Protein AF-A0A7T3RBD6-F1 (afdb_monomer_lite)

Secondary structure (DSSP, 8-state):
-HHHHHHHHHHHHHHHHHHHHHHHHHHH--HHHHHHHHHHHHHHHHHHHHHHHHHHHHHHHHHHHHHHHHHHHHHHHHHHHHHHHHHHHHHHHHHHHHHHHHHHTTS----------------------------PPPPP--------------PPP-----SS--PPPPPHHHHHHHHHHTT--HHHHHHHHT--HHHHHHHHHT-

Organism: NCBI:txid2787628

Foldseek 3Di:
DVVVVVVVVVVVVVVVVVVVCVVVVVVVPCPVVVVVVVVVVVVVVVVVVVVVVVVVVVVVVVVVVVVVVVVVVVVVVVVVVVVVVVVVVVVVVVVVVVVVVVVVVVPDDDDDDDDDDDDDDDDPPDPPDPDPPPPDDDDDDDDDDDDDDDDDDDDDPPDDDDPDDPDPDPDLLVLLVVCVVVVDDLVVNCVVSVDDSVVSVVSVVVD

Radius of gyration: 45.81 Å; chains: 1; bounding box: 96×69×136 Å

Sequence (207 aa):
MGILITVSVLIIFNVAMWLVLLARFNSFFSTEDIIKKTRDSLNSMLTELNRNADRNITLMDDRIRQIKAVSAEADRHLLILQKELNSLQAGAVFKEKLADKKKHTRSNSSIGDIRSPYPSRPQDSVQGDLFTAQEEKPAAVSSSSSNSTVKVPVFEPKVFMAEKPVVPKKDFNEQVKELSGLGFNVFEIVAKTGRSIQEVKLALELR

pLDDT: mean 73.9, std 18.98, range [36.66, 97.12]

Structure (mmCIF, N/CA/C/O backbone):
data_AF-A0A7T3RBD6-F1
#
_entry.id   AF-A0A7T3RBD6-F1
#
loop_
_atom_site.group_PDB
_atom_site.id
_atom_site.type_symbol
_atom_site.label_atom_id
_atom_site.label_alt_id
_atom_site.label_comp_id
_atom_site.label_asym_id
_atom_site.label_entity_id
_atom_site.label_seq_id
_atom_site.pdbx_PDB_ins_code
_atom_site.Cartn_x
_atom_site.Cartn_y
_atom_site.Cartn_z
_atom_site.occupancy
_atom_site.B_iso_or_equiv
_atom_site.auth_seq_id
_atom_site.auth_comp_id
_atom_site.auth_asym_id
_atom_site.auth_atom_id
_atom_site.pdbx_PDB_model_num
ATOM 1 N N . MET A 1 1 ? 47.493 11.258 -56.688 1.00 76.88 1 MET A N 1
ATOM 2 C CA . MET A 1 1 ? 46.506 12.256 -56.215 1.00 76.88 1 MET A CA 1
ATOM 3 C C . MET A 1 1 ? 45.134 11.646 -55.916 1.00 76.88 1 MET A C 1
ATOM 5 O O . MET A 1 1 ? 44.668 11.829 -54.804 1.00 76.88 1 MET A O 1
ATOM 9 N N . GLY A 1 2 ? 44.518 10.865 -56.818 1.00 91.00 2 GLY A N 1
ATOM 10 C CA . GLY A 1 2 ? 43.173 10.294 -56.589 1.00 91.00 2 GLY A CA 1
ATOM 11 C C . GLY A 1 2 ? 43.022 9.390 -55.352 1.00 91.00 2 GLY A C 1
ATOM 12 O O . GLY A 1 2 ? 42.040 9.514 -54.631 1.00 91.00 2 GLY A O 1
ATOM 13 N N . ILE A 1 3 ? 44.024 8.555 -55.049 1.00 90.50 3 ILE A N 1
ATOM 14 C CA . ILE A 1 3 ? 43.985 7.615 -53.908 1.00 90.50 3 ILE A CA 1
ATOM 15 C C . ILE A 1 3 ? 43.947 8.346 -52.553 1.00 90.50 3 ILE A C 1
ATOM 17 O O . ILE A 1 3 ? 43.239 7.932 -51.637 1.00 90.50 3 ILE A O 1
ATOM 21 N N . LEU A 1 4 ? 44.664 9.468 -52.425 1.00 89.56 4 LEU A N 1
ATOM 22 C CA . LEU A 1 4 ? 44.656 10.269 -51.197 1.00 89.56 4 LEU A CA 1
ATOM 23 C C . LEU A 1 4 ? 43.280 10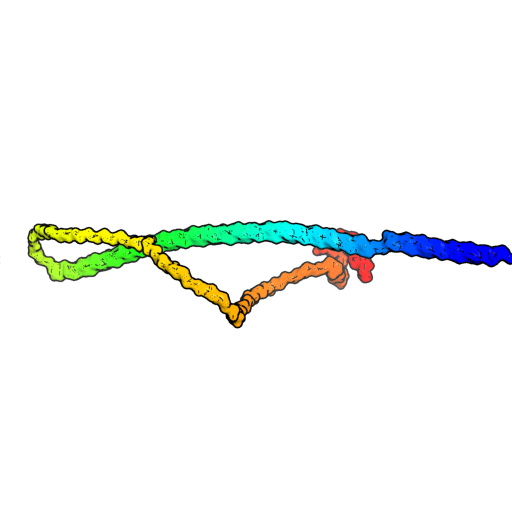.902 -50.959 1.00 89.56 4 LEU A C 1
ATOM 25 O O . LEU A 1 4 ? 42.790 10.886 -49.836 1.00 89.56 4 LEU A O 1
ATOM 29 N N . ILE A 1 5 ? 42.615 11.365 -52.024 1.00 92.31 5 ILE A N 1
ATOM 30 C CA . ILE A 1 5 ? 41.260 11.929 -51.948 1.00 92.31 5 ILE A CA 1
ATOM 31 C C . ILE A 1 5 ? 40.261 10.854 -51.499 1.00 92.31 5 ILE A C 1
ATOM 33 O O . ILE A 1 5 ? 39.461 11.105 -50.600 1.00 92.31 5 ILE A O 1
ATOM 37 N N . THR A 1 6 ? 40.335 9.639 -52.055 1.00 92.81 6 THR A N 1
ATOM 38 C CA . THR A 1 6 ? 39.439 8.539 -51.655 1.00 92.81 6 THR A CA 1
ATOM 39 C C . THR A 1 6 ? 39.626 8.126 -50.195 1.00 92.81 6 THR A C 1
ATOM 41 O O . THR A 1 6 ? 38.641 7.874 -49.503 1.00 92.81 6 THR A O 1
ATOM 44 N N . VAL A 1 7 ? 40.868 8.112 -49.695 1.00 94.00 7 VAL A N 1
ATOM 45 C CA . VAL A 1 7 ? 41.153 7.790 -48.288 1.00 94.00 7 VAL A CA 1
ATOM 46 C C . VAL A 1 7 ? 40.646 8.899 -47.362 1.00 94.00 7 VAL A C 1
ATOM 48 O O . VAL A 1 7 ? 39.996 8.601 -46.362 1.00 94.00 7 VAL A O 1
ATOM 51 N N . SER A 1 8 ? 40.858 10.173 -47.711 1.00 91.88 8 SER A N 1
ATOM 52 C CA . SER A 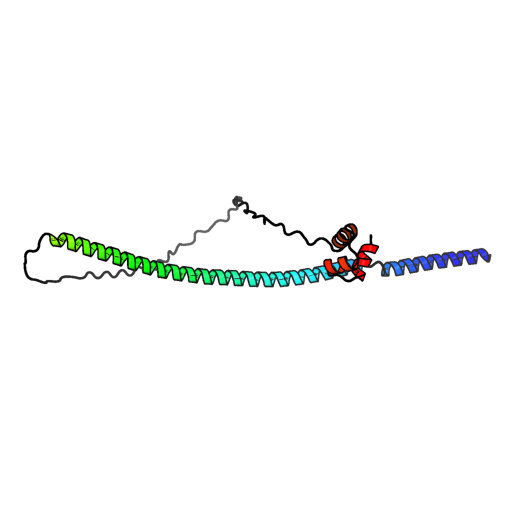1 8 ? 40.332 11.300 -46.931 1.00 91.88 8 SER A CA 1
ATOM 53 C C . SER A 1 8 ? 38.802 11.291 -46.845 1.00 91.88 8 SER A C 1
ATOM 55 O O . SER A 1 8 ? 38.260 11.505 -45.763 1.00 91.88 8 SER A O 1
ATOM 57 N N . VAL A 1 9 ? 38.096 10.981 -47.939 1.00 94.38 9 VAL A N 1
ATOM 58 C CA . VAL A 1 9 ? 36.624 10.871 -47.937 1.00 94.38 9 VAL A CA 1
ATOM 59 C C . VAL A 1 9 ? 36.147 9.727 -47.037 1.00 94.38 9 VAL A C 1
ATOM 61 O O . VAL A 1 9 ? 35.190 9.905 -46.284 1.00 94.38 9 VAL A O 1
ATOM 64 N N . LEU A 1 10 ? 36.827 8.576 -47.058 1.00 92.06 10 LEU A N 1
ATOM 65 C CA . LEU A 1 10 ? 36.462 7.428 -46.225 1.00 92.06 10 LEU A CA 1
ATOM 66 C C . LEU A 1 10 ? 36.644 7.719 -44.726 1.00 92.06 10 LEU A C 1
ATOM 68 O O . LEU A 1 10 ? 35.801 7.332 -43.919 1.00 92.06 10 LEU A O 1
ATOM 72 N N . ILE A 1 11 ? 37.703 8.450 -44.359 1.00 93.06 11 ILE A N 1
ATOM 73 C CA . ILE A 1 11 ? 37.946 8.888 -42.976 1.00 93.06 11 ILE A CA 1
ATOM 74 C C . ILE A 1 11 ? 36.850 9.856 -42.523 1.00 93.06 11 ILE A C 1
ATOM 76 O O . ILE A 1 11 ? 36.288 9.677 -41.444 1.00 93.06 11 ILE A O 1
ATOM 80 N N . ILE A 1 12 ? 36.497 10.843 -43.353 1.00 94.00 12 ILE A N 1
ATOM 81 C CA . ILE A 1 12 ? 35.440 11.812 -43.028 1.00 94.00 12 ILE A CA 1
ATOM 82 C C . ILE A 1 12 ? 34.091 11.103 -42.861 1.00 94.00 12 ILE A C 1
ATOM 84 O O . ILE A 1 12 ? 33.370 11.389 -41.907 1.00 94.00 12 ILE A O 1
ATOM 88 N N . PHE A 1 13 ? 33.761 10.149 -43.735 1.00 93.94 13 PHE A N 1
ATOM 89 C CA . PHE A 1 13 ? 32.526 9.372 -43.629 1.00 93.94 13 PHE A CA 1
ATOM 90 C C . PHE A 1 13 ? 32.488 8.512 -42.361 1.00 93.94 13 PHE A C 1
ATOM 92 O O . PHE A 1 13 ? 31.466 8.463 -41.681 1.00 93.94 13 PHE A O 1
ATOM 99 N N . ASN A 1 14 ? 33.605 7.874 -42.004 1.00 92.94 14 ASN A N 1
ATOM 100 C CA . ASN A 1 14 ? 33.702 7.071 -40.789 1.00 92.94 14 ASN A CA 1
ATOM 101 C C . ASN A 1 14 ? 33.526 7.933 -39.528 1.00 92.94 14 ASN A C 1
ATOM 103 O O . ASN A 1 14 ? 32.715 7.600 -38.666 1.00 92.94 14 ASN A O 1
ATOM 107 N N . VAL A 1 15 ? 34.198 9.089 -39.469 1.00 92.56 15 VAL A N 1
ATOM 108 C CA . VAL A 1 15 ? 34.053 10.051 -38.367 1.00 92.56 15 VAL A CA 1
ATOM 109 C C . VAL A 1 15 ? 32.627 10.591 -38.302 1.00 92.56 15 VAL A C 1
ATOM 111 O O . VAL A 1 15 ? 32.057 10.642 -37.217 1.00 92.56 15 VAL A O 1
ATOM 114 N N . ALA A 1 16 ? 32.013 10.934 -39.437 1.00 91.56 16 ALA A N 1
ATOM 115 C CA . ALA A 1 16 ? 30.620 11.371 -39.482 1.00 91.56 16 ALA A CA 1
ATOM 116 C C . ALA A 1 16 ? 29.665 10.278 -38.981 1.00 91.56 16 ALA A C 1
ATOM 118 O O . ALA A 1 16 ? 28.761 10.569 -38.200 1.00 91.56 16 ALA A O 1
ATOM 119 N N . MET A 1 17 ? 29.886 9.016 -39.361 1.00 85.00 17 MET A N 1
ATOM 120 C CA . MET A 1 17 ? 29.085 7.894 -38.874 1.00 85.00 17 MET A CA 1
ATOM 121 C C . MET A 1 17 ? 29.295 7.655 -37.373 1.00 85.00 17 MET A C 1
ATOM 123 O O . MET A 1 17 ? 28.330 7.375 -36.670 1.00 85.00 17 MET A O 1
ATOM 127 N N . TRP A 1 18 ? 30.515 7.836 -36.861 1.00 87.56 18 TRP A N 1
ATOM 128 C CA . TRP A 1 18 ? 30.821 7.766 -35.429 1.00 87.56 18 TRP A CA 1
ATOM 129 C C . TRP A 1 18 ? 30.148 8.896 -34.641 1.00 87.56 18 TRP A C 1
ATOM 131 O O . TRP A 1 18 ? 29.601 8.662 -33.568 1.00 87.56 18 TRP A O 1
ATOM 141 N N . LEU A 1 19 ? 30.107 10.105 -35.204 1.00 88.56 19 LEU A N 1
ATOM 142 C CA . LEU A 1 19 ? 29.455 11.275 -34.612 1.00 88.56 19 LEU A CA 1
ATOM 143 C C . LEU A 1 19 ? 27.928 11.134 -34.620 1.00 88.56 19 LEU A C 1
ATOM 145 O O . LEU A 1 19 ? 27.278 11.424 -33.619 1.00 88.56 19 LEU A O 1
ATOM 149 N N . VAL A 1 20 ? 27.351 10.620 -35.711 1.00 86.62 20 VAL A N 1
ATOM 150 C CA . VAL A 1 20 ? 25.922 10.282 -35.786 1.00 86.62 20 VAL A CA 1
ATOM 151 C C . VAL A 1 20 ? 25.589 9.164 -34.810 1.00 86.62 20 VAL A C 1
ATOM 153 O O . VAL A 1 20 ? 24.599 9.279 -34.094 1.00 86.62 20 VAL A O 1
ATOM 156 N N . LEU A 1 21 ? 26.410 8.114 -34.734 1.00 78.50 21 LEU A N 1
ATOM 157 C CA . LEU A 1 21 ? 26.237 7.049 -33.754 1.00 78.50 21 LEU A CA 1
ATOM 158 C C . LEU A 1 21 ? 26.322 7.605 -32.338 1.00 78.50 21 LEU A C 1
ATOM 160 O O . LEU A 1 21 ? 25.431 7.298 -31.573 1.00 78.50 21 LEU A O 1
ATOM 164 N N . LEU A 1 22 ? 27.276 8.472 -31.996 1.00 77.12 22 LEU A N 1
ATOM 165 C CA . LEU A 1 22 ? 27.368 9.080 -30.664 1.00 77.12 22 LEU A CA 1
ATOM 166 C C . LEU A 1 22 ? 26.196 10.010 -30.344 1.00 77.12 22 LEU A C 1
ATOM 168 O O . LEU A 1 22 ? 25.653 9.938 -29.246 1.00 77.12 22 LEU A O 1
ATOM 172 N N . ALA A 1 23 ? 25.764 10.852 -31.282 1.00 76.31 23 ALA A N 1
ATOM 173 C CA . ALA A 1 23 ? 24.618 11.738 -31.080 1.00 76.31 23 ALA A CA 1
ATOM 174 C C . ALA A 1 23 ? 23.313 10.940 -30.937 1.00 76.31 23 ALA A C 1
ATOM 176 O O . ALA A 1 23 ? 22.501 11.187 -30.044 1.00 76.31 23 ALA A O 1
ATOM 177 N N . ARG A 1 24 ? 23.129 9.931 -31.791 1.00 72.56 24 ARG A N 1
ATOM 178 C CA . ARG A 1 24 ? 21.976 9.034 -31.755 1.00 72.56 24 ARG A CA 1
ATOM 179 C C . ARG A 1 24 ? 22.014 8.132 -30.518 1.00 72.56 24 ARG A C 1
ATOM 181 O O . ARG A 1 24 ? 20.979 7.911 -29.906 1.00 72.56 24 ARG A O 1
ATOM 188 N N . PHE A 1 25 ? 23.190 7.669 -30.111 1.00 66.62 25 PHE A N 1
ATOM 189 C CA . PHE A 1 25 ? 23.423 6.882 -28.900 1.00 66.62 25 PHE A CA 1
ATOM 190 C C . PHE A 1 25 ? 23.187 7.715 -27.644 1.00 66.62 25 PHE A C 1
ATOM 192 O O . PHE A 1 25 ? 22.561 7.217 -26.723 1.00 66.62 25 PHE A O 1
ATOM 199 N N . ASN A 1 26 ? 23.548 9.000 -27.622 1.00 63.72 26 ASN A N 1
ATOM 200 C CA . ASN A 1 26 ? 23.198 9.895 -26.516 1.00 63.72 26 ASN A CA 1
ATOM 201 C C . ASN A 1 26 ? 21.674 10.093 -26.395 1.00 63.72 26 ASN A C 1
ATOM 203 O O . ASN A 1 26 ? 21.145 10.241 -25.302 1.00 63.72 26 ASN A O 1
ATOM 207 N N . SER A 1 27 ? 20.948 10.008 -27.514 1.00 63.81 27 SER A N 1
ATOM 208 C CA . SER A 1 27 ? 19.481 9.942 -27.520 1.00 63.81 27 SER A CA 1
ATOM 209 C C . SER A 1 27 ? 18.919 8.569 -27.110 1.00 63.81 27 SER A C 1
ATOM 211 O O . SER A 1 27 ? 17.743 8.504 -26.763 1.00 63.81 27 SER A O 1
ATOM 213 N N . PHE A 1 28 ? 19.701 7.486 -27.170 1.00 61.47 28 PHE A N 1
ATOM 214 C CA . PHE A 1 28 ? 19.278 6.130 -26.788 1.00 61.47 28 PHE A CA 1
ATOM 215 C C . PHE A 1 28 ? 19.735 5.722 -25.378 1.00 61.47 28 PHE A C 1
ATOM 217 O O . PHE A 1 28 ? 19.144 4.821 -24.785 1.00 61.47 28 PHE A O 1
ATOM 224 N N . PHE A 1 29 ? 20.741 6.388 -24.807 1.00 54.34 29 PHE A N 1
ATOM 225 C CA . PHE A 1 29 ? 21.169 6.206 -23.421 1.00 54.34 29 PHE A CA 1
ATOM 226 C C . PHE A 1 29 ? 20.330 7.091 -22.502 1.00 54.34 29 PHE A C 1
ATOM 228 O O . PHE A 1 29 ? 20.768 8.100 -21.957 1.00 54.34 29 PHE A O 1
ATOM 235 N N . SER A 1 30 ? 19.093 6.623 -22.346 1.00 55.84 30 SER A N 1
ATOM 236 C CA . SER A 1 30 ? 18.054 6.922 -21.360 1.00 55.84 30 SER A CA 1
ATOM 237 C C . SER A 1 30 ? 18.513 6.866 -19.887 1.00 55.84 30 SER A C 1
ATOM 239 O O . SER A 1 30 ? 17.811 6.315 -19.039 1.00 55.84 30 SER A O 1
ATOM 241 N N . THR A 1 31 ? 19.659 7.442 -19.527 1.00 57.38 31 THR A N 1
ATOM 242 C CA . THR A 1 31 ? 20.028 7.648 -18.117 1.00 57.38 31 THR A CA 1
ATOM 243 C C . THR A 1 31 ? 19.118 8.702 -17.480 1.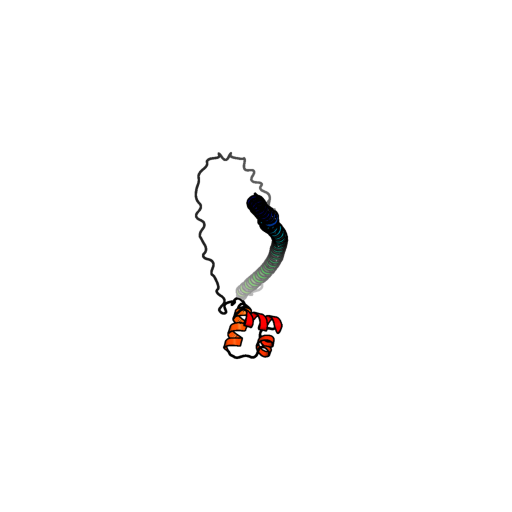00 57.38 31 THR A C 1
ATOM 245 O O . THR A 1 31 ? 18.684 8.545 -16.342 1.00 57.38 31 THR A O 1
ATOM 248 N N . GLU A 1 32 ? 18.727 9.738 -18.224 1.00 57.47 32 GLU A N 1
ATOM 249 C CA . GLU A 1 32 ? 17.741 10.702 -17.723 1.00 57.47 32 GLU A CA 1
ATOM 250 C C . GLU A 1 32 ? 16.326 10.121 -17.680 1.00 57.47 32 GLU A C 1
ATOM 252 O O . GLU A 1 32 ? 15.617 10.310 -16.693 1.00 57.47 32 GLU A O 1
ATOM 257 N N . ASP A 1 33 ? 15.934 9.334 -18.683 1.00 65.00 33 ASP A N 1
ATOM 258 C CA . ASP A 1 33 ? 14.615 8.694 -18.715 1.00 65.00 33 ASP A CA 1
ATOM 259 C C . ASP A 1 33 ? 14.439 7.650 -17.606 1.00 65.00 33 ASP A C 1
ATOM 261 O O . ASP A 1 33 ? 13.370 7.584 -16.996 1.00 65.00 33 ASP A O 1
ATOM 265 N N . ILE A 1 34 ? 15.470 6.855 -17.283 1.00 71.88 34 ILE A N 1
ATOM 266 C CA . ILE A 1 34 ? 15.376 5.877 -16.187 1.00 71.88 34 ILE A CA 1
ATOM 267 C C . ILE A 1 34 ? 15.290 6.578 -14.825 1.00 71.88 34 ILE A C 1
ATOM 269 O O . ILE A 1 34 ? 14.502 6.169 -13.969 1.00 71.88 34 ILE A O 1
ATOM 273 N N . ILE A 1 35 ? 16.029 7.674 -14.628 1.00 76.69 35 ILE A N 1
ATOM 274 C CA . ILE A 1 35 ? 15.985 8.478 -13.398 1.00 76.69 35 ILE A CA 1
ATOM 275 C C . ILE A 1 35 ? 14.650 9.205 -13.268 1.00 76.69 35 ILE A C 1
ATOM 277 O O . ILE A 1 35 ? 14.057 9.206 -12.186 1.00 76.69 35 ILE A O 1
ATOM 281 N N . LYS A 1 36 ? 14.134 9.767 -14.364 1.00 81.06 36 LYS A N 1
ATOM 282 C CA . LYS A 1 36 ? 12.824 10.412 -14.389 1.00 81.06 36 LYS A CA 1
ATOM 283 C C . LYS A 1 36 ? 11.713 9.402 -14.102 1.00 81.06 36 LYS A C 1
ATOM 285 O O . LYS A 1 36 ? 10.905 9.641 -13.212 1.00 81.06 36 LYS A O 1
ATOM 290 N N . LYS A 1 37 ? 11.729 8.232 -14.747 1.00 81.75 37 LYS A N 1
ATOM 291 C CA . LYS A 1 37 ? 10.762 7.151 -14.494 1.00 81.75 37 LYS A CA 1
ATOM 292 C C . LYS A 1 37 ? 10.834 6.629 -13.058 1.00 81.75 37 LYS A C 1
ATOM 294 O O . LYS A 1 37 ? 9.798 6.359 -12.459 1.00 81.75 37 LYS A O 1
ATOM 299 N N . THR A 1 38 ? 12.036 6.524 -12.490 1.00 80.44 38 THR A N 1
ATOM 300 C CA . THR A 1 38 ? 12.225 6.120 -11.088 1.00 80.44 38 THR A CA 1
ATOM 301 C C . THR A 1 38 ? 11.649 7.165 -10.137 1.00 80.44 38 THR A C 1
ATOM 303 O O . THR A 1 38 ? 10.908 6.810 -9.227 1.00 80.44 38 THR A O 1
ATOM 306 N N . ARG A 1 39 ? 11.916 8.457 -10.361 1.00 85.81 39 ARG A N 1
ATOM 307 C CA . ARG A 1 39 ? 11.340 9.550 -9.560 1.00 85.81 39 ARG A CA 1
ATOM 308 C C . ARG A 1 39 ? 9.819 9.619 -9.676 1.00 85.81 39 ARG A C 1
ATOM 310 O O . ARG A 1 39 ? 9.147 9.748 -8.659 1.00 85.81 39 ARG A O 1
ATOM 317 N N . ASP A 1 40 ? 9.280 9.474 -10.881 1.00 92.56 40 ASP A N 1
ATOM 318 C CA . ASP A 1 40 ? 7.835 9.468 -11.122 1.00 92.56 40 ASP A CA 1
ATOM 319 C C . ASP A 1 40 ? 7.174 8.249 -10.445 1.00 92.56 40 ASP A C 1
ATOM 321 O O . ASP A 1 40 ? 6.140 8.381 -9.789 1.00 92.56 40 ASP A O 1
ATOM 325 N N . SER A 1 41 ? 7.820 7.078 -10.495 1.00 87.31 41 SER A N 1
ATOM 326 C CA . SER A 1 41 ? 7.379 5.875 -9.776 1.00 87.31 41 SER A CA 1
ATOM 327 C C . SER A 1 41 ? 7.439 6.045 -8.256 1.00 87.31 41 SER A C 1
ATOM 329 O O . SER A 1 41 ? 6.514 5.623 -7.566 1.00 87.31 41 SER A O 1
ATOM 331 N N . LEU A 1 42 ? 8.498 6.662 -7.723 1.00 90.50 42 LEU A N 1
ATOM 332 C CA . LEU A 1 42 ? 8.627 6.943 -6.290 1.00 90.50 42 LEU A CA 1
ATOM 333 C C . LEU A 1 42 ? 7.574 7.947 -5.821 1.00 90.50 42 LEU A C 1
ATOM 335 O O . LEU A 1 42 ? 6.969 7.738 -4.776 1.00 90.50 42 LEU A O 1
ATOM 339 N N . ASN A 1 43 ? 7.298 8.992 -6.603 1.00 94.75 43 ASN A N 1
ATOM 340 C CA . ASN A 1 43 ? 6.231 9.948 -6.307 1.00 94.75 43 ASN A CA 1
ATOM 341 C C . ASN A 1 43 ? 4.850 9.281 -6.325 1.00 94.75 43 ASN A C 1
ATOM 343 O O . ASN A 1 43 ? 4.036 9.530 -5.434 1.00 94.75 43 ASN A O 1
ATOM 347 N N . SER A 1 44 ? 4.594 8.399 -7.296 1.00 92.50 44 SER A N 1
ATOM 348 C CA . SER A 1 44 ? 3.358 7.612 -7.343 1.00 92.50 44 SER A CA 1
ATOM 349 C C . SER A 1 44 ? 3.228 6.704 -6.120 1.00 92.50 44 SER A C 1
ATOM 351 O O . SER A 1 44 ? 2.185 6.694 -5.470 1.00 92.50 44 SER A O 1
ATOM 353 N N . MET A 1 45 ? 4.298 5.987 -5.766 1.00 93.69 45 MET A N 1
ATOM 354 C CA . MET A 1 45 ? 4.313 5.098 -4.606 1.00 93.69 45 MET A CA 1
ATOM 355 C C . MET A 1 45 ? 4.153 5.871 -3.295 1.00 93.69 45 MET A C 1
ATOM 357 O O . MET A 1 45 ? 3.400 5.437 -2.433 1.00 93.69 45 MET A O 1
ATOM 361 N N . LEU A 1 46 ? 4.804 7.027 -3.141 1.00 93.56 46 LEU A N 1
ATOM 362 C CA . LEU A 1 46 ? 4.657 7.881 -1.962 1.00 93.56 46 LEU A CA 1
ATOM 363 C C . LEU A 1 46 ? 3.222 8.397 -1.831 1.00 93.56 46 LEU A C 1
ATOM 365 O O . LEU A 1 46 ? 2.665 8.395 -0.738 1.00 93.56 46 LEU A O 1
ATOM 369 N N . THR A 1 47 ? 2.608 8.792 -2.946 1.00 93.44 47 THR A N 1
ATOM 370 C CA . THR A 1 47 ? 1.214 9.251 -2.971 1.00 93.44 47 THR A CA 1
ATOM 371 C C . THR A 1 47 ? 0.254 8.124 -2.589 1.00 93.44 47 THR A C 1
ATOM 373 O O . THR A 1 47 ? -0.667 8.331 -1.799 1.00 93.44 47 THR A O 1
ATOM 376 N N . GLU A 1 48 ? 0.477 6.918 -3.109 1.00 95.31 48 GLU A N 1
ATOM 377 C CA . GLU A 1 48 ? -0.319 5.739 -2.771 1.00 95.31 48 GLU A CA 1
ATOM 378 C C . GLU A 1 48 ? -0.115 5.305 -1.314 1.00 95.31 48 GLU A C 1
ATOM 380 O O . GLU A 1 48 ? -1.086 5.013 -0.614 1.00 95.31 48 GLU A O 1
ATOM 385 N N . LEU A 1 49 ? 1.129 5.332 -0.829 1.00 93.38 49 LEU A N 1
ATOM 386 C CA . LEU A 1 49 ? 1.472 5.035 0.557 1.00 93.38 49 LEU A CA 1
ATOM 387 C C . LEU A 1 49 ? 0.812 6.035 1.502 1.00 93.38 49 LEU A C 1
ATOM 389 O O . LEU A 1 49 ? 0.182 5.611 2.462 1.00 93.38 49 LEU A O 1
ATOM 393 N N . ASN A 1 50 ? 0.909 7.334 1.216 1.00 94.25 50 ASN A N 1
ATOM 394 C CA . ASN A 1 50 ? 0.299 8.373 2.037 1.00 94.25 50 ASN A CA 1
ATOM 395 C C . ASN A 1 50 ? -1.221 8.197 2.092 1.00 94.25 50 ASN A C 1
ATOM 397 O O . ASN A 1 50 ? -1.810 8.144 3.164 1.00 94.25 50 ASN A O 1
ATOM 401 N N . ARG A 1 51 ? -1.858 7.958 0.941 1.00 94.00 51 ARG A N 1
ATOM 402 C CA . ARG A 1 51 ? -3.302 7.708 0.873 1.00 94.00 51 ARG A CA 1
ATOM 403 C C . ARG A 1 51 ? -3.729 6.456 1.647 1.00 94.00 51 ARG A C 1
ATOM 405 O O . ARG A 1 51 ? -4.792 6.451 2.270 1.00 94.00 51 ARG A O 1
ATOM 412 N N . ASN A 1 52 ? -2.938 5.386 1.590 1.00 94.50 52 ASN A N 1
ATOM 413 C CA . ASN A 1 52 ? -3.207 4.164 2.347 1.00 94.50 52 ASN A CA 1
ATOM 414 C C . ASN A 1 52 ? -2.926 4.346 3.845 1.00 94.50 52 ASN A C 1
ATOM 416 O O . ASN A 1 52 ? -3.689 3.837 4.662 1.00 94.50 52 ASN A O 1
ATOM 420 N N . ALA A 1 53 ? -1.886 5.093 4.216 1.00 95.56 53 ALA A N 1
ATOM 421 C CA . ALA A 1 53 ? -1.573 5.436 5.598 1.00 95.56 53 ALA A CA 1
ATOM 422 C C . ALA A 1 53 ? -2.677 6.304 6.216 1.00 95.56 53 ALA A C 1
ATOM 424 O O . ALA A 1 53 ? -3.185 5.943 7.273 1.00 95.56 53 ALA A O 1
ATOM 425 N N . ASP A 1 54 ? -3.129 7.349 5.516 1.00 94.94 54 ASP A N 1
ATOM 426 C CA . ASP A 1 54 ? -4.239 8.223 5.922 1.00 94.94 54 ASP A CA 1
ATOM 427 C C . ASP A 1 54 ? -5.549 7.439 6.112 1.00 94.94 54 ASP A C 1
ATOM 429 O O . ASP A 1 54 ? -6.297 7.630 7.077 1.00 94.94 54 ASP A O 1
ATOM 433 N N . ARG A 1 55 ? -5.836 6.487 5.219 1.00 95.31 55 ARG A N 1
ATOM 434 C CA . ARG A 1 55 ? -6.997 5.603 5.383 1.00 95.31 55 ARG A CA 1
ATOM 435 C C . ARG A 1 55 ? -6.832 4.673 6.585 1.00 95.31 55 ARG A C 1
ATOM 437 O O . ARG A 1 55 ? -7.785 4.476 7.337 1.00 95.31 55 ARG A O 1
ATOM 444 N N . ASN A 1 56 ? -5.649 4.093 6.760 1.00 96.25 56 ASN A N 1
ATOM 445 C CA . ASN A 1 56 ? -5.383 3.161 7.849 1.00 96.25 56 ASN A CA 1
ATOM 446 C C . ASN A 1 56 ? -5.408 3.855 9.213 1.00 96.25 56 ASN A C 1
ATOM 448 O O . ASN A 1 56 ? -5.931 3.268 10.158 1.00 96.25 56 ASN A O 1
ATOM 452 N N . ILE A 1 57 ? -4.907 5.090 9.319 1.00 95.62 57 ILE A N 1
ATOM 453 C CA . ILE A 1 57 ? -4.988 5.867 10.560 1.00 95.62 57 ILE A CA 1
ATOM 454 C C . ILE A 1 57 ? -6.434 6.244 10.873 1.00 95.62 57 ILE A C 1
ATOM 456 O O . ILE A 1 57 ? -6.868 6.045 12.001 1.00 95.62 57 ILE A O 1
ATOM 460 N N . THR A 1 58 ? -7.222 6.631 9.864 1.00 96.25 58 THR A N 1
ATOM 461 C CA . THR A 1 58 ? -8.662 6.885 10.041 1.00 96.25 58 THR A CA 1
ATOM 462 C C . THR A 1 58 ? -9.382 5.633 10.558 1.00 96.25 58 THR A C 1
ATOM 464 O O . THR A 1 58 ? -10.140 5.694 11.522 1.00 96.25 58 THR A O 1
ATOM 467 N N . LEU A 1 59 ? -9.099 4.464 9.971 1.00 96.88 59 LEU A N 1
ATOM 468 C CA . LEU A 1 59 ? -9.690 3.198 10.409 1.00 96.88 59 LEU A CA 1
ATOM 469 C C . LEU A 1 59 ? -9.249 2.813 11.831 1.00 96.88 59 LEU A C 1
ATOM 471 O O . LEU A 1 59 ? -10.056 2.305 12.608 1.00 96.88 59 LEU A O 1
ATOM 475 N N . MET A 1 60 ? -7.977 3.024 12.174 1.00 96.50 60 MET A N 1
ATOM 476 C CA . MET A 1 60 ? -7.452 2.792 13.522 1.00 96.50 60 MET A CA 1
ATOM 477 C C . MET A 1 60 ? -8.144 3.689 14.549 1.00 96.50 60 MET A C 1
ATOM 479 O O . MET A 1 60 ? -8.597 3.180 15.574 1.00 96.50 60 MET A O 1
ATOM 483 N N . ASP A 1 61 ? -8.295 4.979 14.257 1.00 96.69 61 ASP A N 1
ATOM 484 C CA . ASP A 1 61 ? -8.988 5.928 15.130 1.00 96.69 61 ASP A CA 1
ATOM 485 C C . ASP A 1 61 ? -10.452 5.534 15.343 1.00 96.69 61 ASP A C 1
ATOM 487 O O . ASP A 1 61 ? -10.931 5.511 16.482 1.00 96.69 61 ASP A O 1
ATOM 491 N N . ASP A 1 62 ? -11.146 5.118 14.283 1.00 97.12 62 ASP A N 1
ATOM 492 C CA . ASP A 1 62 ? -12.515 4.609 14.381 1.00 97.12 62 ASP A CA 1
ATOM 493 C C . ASP A 1 62 ? -12.600 3.359 15.266 1.00 97.12 62 ASP A C 1
ATOM 495 O O . ASP A 1 62 ? -13.506 3.238 16.098 1.00 97.12 62 ASP A O 1
ATOM 499 N N . ARG A 1 63 ? -11.644 2.430 15.142 1.00 96.06 63 ARG A N 1
ATOM 500 C CA . ARG A 1 63 ? -11.577 1.230 15.993 1.00 96.06 63 ARG A CA 1
ATOM 501 C C . ARG A 1 63 ? -11.273 1.575 17.444 1.00 96.06 63 ARG A C 1
ATOM 503 O O . ARG A 1 63 ? -11.926 1.028 18.332 1.00 96.06 63 ARG A O 1
ATOM 510 N N . ILE A 1 64 ? -10.349 2.497 17.702 1.00 96.94 64 ILE A N 1
ATOM 511 C CA . ILE A 1 64 ? -10.065 2.996 19.054 1.00 96.94 64 ILE A CA 1
ATOM 512 C C . ILE A 1 64 ? -11.331 3.616 19.649 1.00 96.94 64 ILE A C 1
ATOM 514 O O . ILE A 1 64 ? -11.667 3.352 20.806 1.00 96.94 64 ILE A O 1
ATOM 518 N N . ARG A 1 65 ? -12.074 4.398 18.860 1.00 96.69 65 ARG A N 1
ATOM 519 C CA . ARG A 1 65 ? -13.321 5.027 19.300 1.00 96.69 65 ARG A CA 1
ATOM 520 C C . ARG A 1 65 ? -14.414 4.000 19.599 1.00 96.69 65 ARG A C 1
ATOM 522 O O . ARG A 1 65 ? -15.083 4.127 20.622 1.00 96.69 65 ARG A O 1
ATOM 529 N N . GLN A 1 66 ? -14.552 2.966 18.768 1.00 96.38 66 GLN A N 1
ATOM 530 C CA . GLN A 1 66 ? -15.464 1.841 19.013 1.00 96.38 66 GLN A CA 1
ATOM 531 C C . GLN A 1 66 ? -15.104 1.093 20.299 1.00 96.38 66 GLN A C 1
ATOM 533 O O . GLN A 1 66 ? -15.975 0.863 21.131 1.00 96.38 66 GLN A O 1
ATOM 538 N N . ILE A 1 67 ? -13.825 0.766 20.503 1.00 96.56 67 ILE A N 1
ATOM 539 C CA . ILE A 1 67 ? -13.363 0.071 21.713 1.00 96.56 67 ILE A CA 1
ATOM 540 C C . ILE A 1 67 ? -13.630 0.920 22.957 1.00 96.56 67 ILE A C 1
ATOM 542 O O . ILE A 1 67 ? -14.119 0.398 23.955 1.00 96.56 67 ILE A O 1
ATOM 546 N N . LYS A 1 68 ? -13.377 2.233 22.902 1.00 96.38 68 LYS A N 1
ATOM 547 C CA . LYS A 1 68 ? -13.699 3.141 24.012 1.00 96.38 68 LYS A CA 1
ATOM 548 C C . LYS A 1 68 ? -15.197 3.190 24.309 1.00 96.38 68 LYS A C 1
ATOM 550 O O . LYS A 1 68 ? -15.571 3.178 25.477 1.00 96.38 68 LYS A O 1
ATOM 555 N N . ALA A 1 69 ? -16.043 3.226 23.281 1.00 96.25 69 ALA A N 1
ATOM 556 C CA . ALA A 1 69 ? -17.493 3.214 23.458 1.00 96.25 69 ALA A CA 1
ATOM 557 C C . ALA A 1 69 ? -17.974 1.907 24.107 1.00 96.25 69 ALA A C 1
ATOM 559 O O . ALA A 1 69 ? -18.706 1.952 25.092 1.00 96.25 69 ALA A O 1
ATOM 560 N N . VAL A 1 70 ? -17.497 0.760 23.614 1.00 96.75 70 VAL A N 1
ATOM 561 C CA . VAL A 1 70 ? -17.830 -0.562 24.168 1.00 96.75 70 VAL A CA 1
ATOM 562 C C . VAL A 1 70 ? -17.294 -0.722 25.594 1.00 96.75 70 VAL A C 1
ATOM 564 O O . VAL A 1 70 ? -17.989 -1.264 26.446 1.00 96.75 70 VAL A O 1
ATOM 567 N N . SER A 1 71 ? -16.094 -0.215 25.889 1.00 94.81 71 SER A N 1
ATOM 568 C CA . SER A 1 71 ? -15.544 -0.205 27.252 1.00 94.81 71 SER A CA 1
ATOM 569 C C . SER A 1 71 ? -16.418 0.615 28.197 1.00 94.81 71 SER A C 1
ATOM 571 O O . SER A 1 71 ? -16.771 0.131 29.264 1.00 94.81 71 SER A O 1
ATOM 573 N N . ALA A 1 72 ? -16.821 1.822 27.792 1.00 95.88 72 ALA A N 1
ATOM 574 C CA . ALA A 1 72 ? -17.685 2.671 28.610 1.00 95.88 72 ALA A CA 1
ATOM 575 C C . ALA A 1 72 ? -19.067 2.037 28.850 1.00 95.88 72 ALA A C 1
ATOM 577 O O . ALA A 1 72 ? -19.651 2.187 29.925 1.00 95.88 72 ALA A O 1
ATOM 578 N N . GLU A 1 73 ? -19.594 1.313 27.863 1.00 95.44 73 GLU A N 1
ATOM 579 C CA . GLU A 1 73 ? -20.825 0.540 28.010 1.00 95.44 73 GLU A CA 1
ATOM 580 C C . GLU A 1 73 ? -20.640 -0.619 28.999 1.00 95.44 73 GLU A C 1
ATOM 582 O O . GLU A 1 73 ? -21.425 -0.749 29.940 1.00 95.44 73 GLU A O 1
ATOM 587 N N . ALA A 1 74 ? -19.566 -1.401 28.863 1.00 95.94 74 ALA A N 1
ATOM 588 C CA . ALA A 1 74 ? -19.228 -2.471 29.799 1.00 95.94 74 ALA A CA 1
ATOM 589 C C . ALA A 1 74 ? -19.053 -1.952 31.239 1.00 95.94 74 ALA A C 1
ATOM 591 O O . ALA A 1 74 ? -19.601 -2.546 32.171 1.00 95.94 74 ALA A O 1
ATOM 592 N N . ASP A 1 75 ? -18.382 -0.812 31.421 1.00 95.94 75 ASP A N 1
ATOM 593 C CA . ASP A 1 75 ? -18.212 -0.154 32.723 1.00 95.94 75 ASP A CA 1
ATOM 594 C C . ASP A 1 75 ? -19.561 0.270 33.323 1.00 95.94 75 ASP A C 1
ATOM 596 O O . ASP A 1 75 ? -19.816 0.075 34.516 1.00 95.94 75 ASP A O 1
ATOM 600 N N . ARG A 1 76 ? -20.477 0.796 32.498 1.00 94.56 76 ARG A N 1
ATOM 601 C CA . ARG A 1 76 ? -21.837 1.149 32.932 1.00 94.56 76 ARG A CA 1
ATOM 602 C C . ARG A 1 76 ? -22.609 -0.081 33.409 1.00 94.56 76 ARG A C 1
ATOM 604 O O . ARG A 1 76 ? -23.288 -0.008 34.437 1.00 94.56 76 ARG A O 1
ATOM 611 N N . HIS A 1 77 ? -22.512 -1.194 32.685 1.00 95.00 77 HIS A N 1
ATOM 612 C CA . HIS A 1 77 ? -23.132 -2.454 33.092 1.00 95.00 77 HIS A CA 1
ATOM 613 C C . HIS A 1 77 ? -22.535 -2.977 34.400 1.00 95.00 77 HIS A C 1
ATOM 615 O O . HIS A 1 77 ? -23.292 -3.366 35.291 1.00 95.00 77 HIS A O 1
ATOM 621 N N . LEU A 1 78 ? -21.210 -2.918 34.556 1.00 94.12 78 LEU A N 1
ATOM 622 C CA . LEU A 1 78 ? -20.527 -3.297 35.793 1.00 94.12 78 LEU A CA 1
ATOM 623 C C . LEU A 1 78 ? -21.006 -2.474 36.991 1.00 94.12 78 LEU A C 1
ATOM 625 O O . LEU A 1 78 ? -21.285 -3.041 38.045 1.00 94.12 78 LEU A O 1
ATOM 629 N N . LEU A 1 79 ? -21.165 -1.159 36.824 1.00 95.69 79 LEU A N 1
ATOM 630 C CA . LEU A 1 79 ? -21.658 -0.277 37.883 1.00 95.69 79 LEU A CA 1
ATOM 631 C C . LEU A 1 79 ? -23.088 -0.648 38.303 1.00 95.69 79 LEU A C 1
ATOM 633 O O . LEU A 1 79 ? -23.381 -0.731 39.498 1.00 95.69 79 LEU A O 1
ATOM 637 N N . ILE A 1 80 ? -23.978 -0.911 37.338 1.00 94.94 80 ILE A N 1
ATOM 638 C CA . ILE A 1 80 ? -25.355 -1.347 37.622 1.00 94.94 80 ILE A CA 1
ATOM 639 C C . ILE A 1 80 ? -25.349 -2.676 38.387 1.00 94.94 80 ILE A C 1
ATOM 641 O O . ILE A 1 80 ? -25.965 -2.769 39.449 1.00 94.94 80 ILE A O 1
ATOM 645 N N . LEU A 1 81 ? -24.599 -3.667 37.903 1.00 94.25 81 LEU A N 1
ATOM 646 C CA . LEU A 1 81 ? -24.464 -4.977 38.546 1.00 94.25 81 LEU A CA 1
ATOM 647 C C . LEU A 1 81 ? -23.899 -4.860 39.967 1.00 94.25 81 LEU A C 1
ATOM 649 O O . LEU A 1 81 ? -24.407 -5.488 40.893 1.00 94.25 81 LEU A O 1
ATOM 653 N N . GLN A 1 82 ? -22.884 -4.020 40.173 1.00 92.44 82 GLN A N 1
ATOM 654 C CA . GLN A 1 82 ? -22.306 -3.779 41.493 1.00 92.44 82 GLN A CA 1
ATOM 655 C C . GLN A 1 82 ? -23.325 -3.141 42.446 1.00 92.44 82 GLN A C 1
ATOM 657 O O . GLN A 1 82 ? -23.400 -3.514 43.619 1.00 92.44 82 GLN A O 1
ATOM 662 N N . LYS A 1 83 ? -24.144 -2.204 41.954 1.00 92.69 83 LYS A N 1
ATOM 663 C CA . LYS A 1 83 ? -25.230 -1.599 42.735 1.00 92.69 83 LYS A CA 1
ATOM 664 C C . LYS A 1 83 ? -26.283 -2.637 43.127 1.00 92.69 83 LYS A C 1
ATOM 666 O O . LYS A 1 83 ? -26.724 -2.640 44.277 1.00 92.69 83 LYS A O 1
ATOM 671 N N . GLU A 1 84 ? -26.658 -3.523 42.209 1.00 93.25 84 GLU A N 1
ATOM 672 C CA . GLU A 1 84 ? -27.595 -4.614 42.489 1.00 93.25 84 GLU A CA 1
ATOM 673 C C . GLU A 1 84 ? -27.025 -5.593 43.520 1.00 93.25 84 GLU A C 1
ATOM 675 O O . GLU A 1 84 ? -27.682 -5.850 44.530 1.00 93.25 84 GLU A O 1
ATOM 680 N N . LEU A 1 85 ? -25.782 -6.052 43.351 1.00 91.75 85 LEU A N 1
ATOM 681 C CA . LEU A 1 85 ? -25.105 -6.930 44.313 1.00 91.75 85 LEU A CA 1
ATOM 682 C C . LEU A 1 85 ? -25.029 -6.310 45.711 1.00 91.75 85 LEU A C 1
ATOM 684 O O . LEU A 1 85 ? -25.383 -6.965 46.690 1.00 91.75 85 LEU A O 1
ATOM 688 N N . ASN A 1 86 ? -24.649 -5.034 45.809 1.00 91.38 86 ASN A N 1
ATOM 689 C CA . ASN A 1 86 ? -24.617 -4.317 47.084 1.00 91.38 86 ASN A CA 1
ATOM 690 C C . ASN A 1 86 ? -26.012 -4.210 47.717 1.00 91.38 86 ASN A C 1
ATOM 692 O O . ASN A 1 86 ? -26.149 -4.361 48.931 1.00 91.38 86 ASN A O 1
ATOM 696 N N . SER A 1 87 ? -27.059 -3.988 46.915 1.00 88.19 87 SER A N 1
ATOM 697 C CA . SER A 1 87 ? -28.441 -3.939 47.410 1.00 88.19 87 SER A CA 1
ATOM 698 C C . SER A 1 87 ? -28.917 -5.298 47.943 1.00 88.19 87 SER A C 1
ATOM 700 O O . SER A 1 87 ? -29.549 -5.365 49.002 1.00 88.19 87 SER A O 1
ATOM 702 N N . LEU A 1 88 ? -28.546 -6.390 47.267 1.00 89.19 88 LEU A N 1
ATOM 703 C CA . LEU A 1 88 ? -28.852 -7.755 47.690 1.00 89.19 88 LEU A CA 1
ATOM 704 C C . LEU A 1 88 ? -28.079 -8.128 48.959 1.00 89.19 88 LEU A C 1
ATOM 706 O O . LEU A 1 88 ? -28.666 -8.691 49.885 1.00 89.19 88 LEU A O 1
ATOM 710 N N . GLN A 1 89 ? -26.796 -7.767 49.040 1.00 88.06 89 GLN A N 1
ATOM 711 C CA . GLN A 1 89 ? -25.967 -7.981 50.225 1.00 88.06 89 GLN A CA 1
ATOM 712 C C . GLN A 1 89 ? -26.495 -7.189 51.427 1.00 88.06 89 GLN A C 1
ATOM 714 O O . GLN A 1 89 ? -26.646 -7.753 52.510 1.00 88.06 89 GLN A O 1
ATOM 719 N N . ALA A 1 90 ? -26.855 -5.916 51.243 1.00 85.69 90 ALA A N 1
ATOM 720 C CA . ALA A 1 90 ? -27.467 -5.107 52.295 1.00 85.69 90 ALA A CA 1
ATOM 721 C C . ALA A 1 90 ? -28.792 -5.722 52.788 1.00 85.69 90 ALA A C 1
ATOM 723 O O . ALA A 1 90 ? -29.032 -5.794 53.996 1.00 85.69 90 ALA A O 1
ATOM 724 N N . GLY A 1 91 ? -29.623 -6.235 51.873 1.00 87.19 91 GLY A N 1
ATOM 725 C CA . GLY A 1 91 ? -30.850 -6.959 52.212 1.00 87.19 91 GLY A CA 1
ATOM 726 C C . GLY A 1 91 ? -30.600 -8.271 52.966 1.00 87.19 91 GLY A C 1
ATOM 727 O O . GLY A 1 91 ? -31.323 -8.579 53.917 1.00 87.19 91 GLY A O 1
ATOM 728 N N . ALA A 1 92 ? -29.570 -9.033 52.590 1.00 84.38 92 ALA A N 1
ATOM 729 C CA . ALA A 1 92 ? -29.181 -10.267 53.273 1.00 84.38 92 ALA A CA 1
ATOM 730 C C . ALA A 1 92 ? -28.694 -9.999 54.708 1.00 84.38 92 ALA A C 1
ATOM 732 O O . ALA A 1 92 ? -29.196 -10.618 55.647 1.00 84.38 92 ALA A O 1
ATOM 733 N N . VAL A 1 93 ? -27.812 -9.011 54.893 1.00 85.56 93 VAL A N 1
ATOM 734 C CA . VAL A 1 93 ? -27.319 -8.592 56.218 1.00 85.56 93 VAL A CA 1
ATOM 735 C C . VAL A 1 93 ? -28.463 -8.075 57.096 1.00 85.56 93 VAL A C 1
ATOM 737 O O . VAL A 1 93 ? -28.518 -8.354 58.295 1.00 85.56 93 VAL A O 1
ATOM 740 N N . PHE A 1 94 ? -29.419 -7.344 56.519 1.00 84.25 94 PHE A N 1
ATOM 741 C CA . PHE A 1 94 ? -30.595 -6.885 57.257 1.00 84.25 94 PHE A CA 1
ATOM 742 C C . PHE A 1 94 ? -31.485 -8.052 57.713 1.00 84.25 94 PHE A C 1
ATOM 744 O O . PHE A 1 94 ? -31.919 -8.082 58.868 1.00 84.25 94 PHE A O 1
ATOM 751 N N . LYS A 1 95 ? -31.718 -9.047 56.847 1.00 87.56 95 LYS A N 1
ATOM 752 C CA . LYS A 1 95 ? -32.454 -10.271 57.209 1.00 87.56 95 LYS A CA 1
ATOM 753 C C . LYS A 1 95 ? -31.762 -11.049 58.327 1.00 87.56 95 LYS A C 1
ATOM 755 O O . LYS A 1 95 ? -32.444 -11.513 59.239 1.00 87.56 95 LYS A O 1
ATOM 760 N N . GLU A 1 96 ? -30.439 -11.158 58.285 1.00 86.12 96 GLU A N 1
ATOM 761 C CA . GLU A 1 96 ? -29.652 -11.804 59.339 1.00 86.12 96 GLU A CA 1
ATOM 762 C C . GLU A 1 96 ? -29.803 -11.075 60.683 1.00 86.12 96 GLU A C 1
ATOM 764 O O . GLU A 1 96 ? -30.158 -11.698 61.684 1.00 86.12 96 GLU A O 1
ATOM 769 N N . LYS A 1 97 ? -29.680 -9.740 60.701 1.00 83.38 97 LYS A N 1
ATOM 770 C CA . LYS A 1 97 ? -29.897 -8.929 61.915 1.00 83.38 97 LYS A CA 1
ATOM 771 C C . LYS A 1 97 ? -31.313 -9.074 62.482 1.00 83.38 97 LYS A C 1
ATOM 773 O O . LYS A 1 97 ? -31.488 -9.106 63.701 1.00 83.38 97 LYS A O 1
ATOM 778 N N . LEU A 1 98 ? -32.331 -9.179 61.626 1.00 82.75 98 LEU A N 1
ATOM 779 C CA . LEU A 1 98 ? -33.703 -9.460 62.064 1.00 82.75 98 LEU A CA 1
ATOM 780 C C . LEU A 1 98 ? -33.848 -10.874 62.644 1.00 82.75 98 LEU A C 1
ATOM 782 O O . LEU A 1 98 ? -34.562 -11.060 63.634 1.00 82.75 98 LEU A O 1
ATOM 786 N N . ALA A 1 99 ? -33.175 -11.865 62.058 1.00 79.00 99 ALA A N 1
ATOM 787 C CA . ALA A 1 99 ? -33.182 -13.238 62.550 1.00 79.00 99 ALA A CA 1
ATOM 788 C C . ALA A 1 99 ? -32.487 -13.365 63.918 1.00 79.00 99 ALA A C 1
ATOM 790 O O . ALA A 1 99 ? -33.036 -14.012 64.812 1.00 79.00 99 ALA A O 1
ATOM 791 N N . ASP A 1 100 ? -31.347 -12.703 64.120 1.00 75.38 100 ASP A N 1
ATOM 792 C CA . ASP A 1 100 ? -30.641 -12.697 65.409 1.00 75.38 100 ASP A CA 1
ATOM 793 C C . ASP A 1 100 ? -31.398 -11.924 66.491 1.00 75.38 100 ASP A C 1
ATOM 795 O O . ASP A 1 100 ? -31.506 -12.393 67.629 1.00 75.38 100 ASP A O 1
ATOM 799 N N . LYS A 1 101 ? -32.044 -10.803 66.141 1.00 68.19 101 LYS A N 1
ATOM 800 C CA . LYS A 1 101 ? -32.927 -10.100 67.083 1.00 68.19 101 LYS A CA 1
ATOM 801 C C . LYS A 1 101 ? -34.096 -10.994 67.519 1.00 68.19 101 LYS A C 1
ATOM 803 O O . LYS A 1 101 ? -34.420 -11.041 68.702 1.00 68.19 101 LYS A O 1
ATOM 808 N N . LYS A 1 102 ? -34.667 -11.788 66.602 1.00 62.34 102 LYS A N 1
ATOM 809 C CA . LYS A 1 102 ? -35.732 -12.764 66.906 1.00 62.34 102 LYS A CA 1
ATOM 810 C C . LYS A 1 102 ? -35.257 -13.926 67.792 1.00 62.34 102 LYS A C 1
ATOM 812 O O . LYS A 1 102 ? -36.069 -14.466 68.543 1.00 62.34 102 LYS A O 1
ATOM 817 N N . LYS A 1 103 ? -33.974 -14.308 67.749 1.00 57.84 103 LYS A N 1
ATOM 818 C CA . LYS A 1 103 ? -33.400 -15.307 68.671 1.00 57.84 103 LYS A CA 1
ATOM 819 C C . LYS A 1 103 ? -33.262 -14.757 70.092 1.00 57.84 103 LYS A C 1
ATOM 821 O O . LYS A 1 103 ? -33.626 -15.457 71.032 1.00 57.84 103 LYS A O 1
ATOM 826 N N . HIS A 1 104 ? -32.852 -13.498 70.257 1.00 53.88 104 HIS A N 1
ATOM 827 C CA . HIS A 1 104 ? -32.790 -12.867 71.583 1.00 53.88 104 HIS A CA 1
ATOM 828 C C . HIS A 1 104 ? -34.171 -12.582 72.197 1.00 53.88 104 HIS A C 1
ATOM 830 O O . HIS A 1 104 ? -34.321 -12.642 73.414 1.00 53.88 104 HIS A O 1
ATOM 836 N N . THR A 1 105 ? -35.211 -12.358 71.388 1.00 50.59 105 THR A N 1
ATOM 837 C CA . THR A 1 105 ? -36.588 -12.160 71.890 1.00 50.59 105 THR A CA 1
ATOM 838 C C . THR A 1 105 ? -37.359 -13.470 72.129 1.00 50.59 105 THR A C 1
ATOM 840 O O . THR A 1 105 ? -38.535 -13.430 72.474 1.00 50.59 105 THR A O 1
ATOM 843 N N . ARG A 1 106 ? -36.733 -14.649 71.986 1.00 45.72 106 ARG A N 1
ATOM 844 C CA . ARG A 1 106 ? -37.356 -15.939 72.356 1.00 45.72 106 ARG A CA 1
ATOM 845 C C . ARG A 1 106 ? -37.108 -16.375 73.803 1.00 45.72 106 ARG A C 1
ATOM 847 O O . ARG A 1 106 ? -37.693 -17.370 74.210 1.00 45.72 106 ARG A O 1
ATOM 854 N N . SER A 1 107 ? -36.298 -15.646 74.579 1.00 44.44 107 SER A N 1
ATOM 855 C CA . SER A 1 107 ? -36.066 -15.991 75.991 1.00 44.44 107 SER A CA 1
ATOM 856 C C . SER A 1 107 ? -37.107 -15.420 76.949 1.00 44.44 107 SER A C 1
ATOM 858 O O . SER A 1 107 ? -37.328 -16.032 77.981 1.00 44.44 107 SER A O 1
ATOM 860 N N . ASN A 1 108 ? -37.769 -14.302 76.643 1.00 49.22 108 ASN A N 1
ATOM 861 C CA . ASN A 1 108 ? -38.703 -13.676 77.582 1.00 49.22 108 ASN A CA 1
ATOM 862 C C . ASN A 1 108 ? -39.998 -13.296 76.863 1.00 49.22 108 ASN A C 1
ATOM 864 O O . ASN A 1 108 ? -40.128 -12.194 76.334 1.00 49.22 108 ASN A O 1
ATOM 868 N N . SER A 1 109 ? -40.962 -14.215 76.849 1.00 44.19 109 SER A N 1
ATOM 869 C CA . SER A 1 109 ? -42.356 -13.903 76.543 1.00 44.19 109 SER A CA 1
ATOM 870 C C . SER A 1 109 ? -43.180 -13.954 77.828 1.00 44.19 109 SER A C 1
ATOM 872 O O . SER A 1 109 ? -43.757 -14.986 78.163 1.00 44.19 109 SER A O 1
ATOM 874 N N . SER A 1 110 ? -43.267 -12.823 78.522 1.00 42.06 110 SER A N 1
ATOM 875 C CA . SER A 1 110 ? -44.423 -12.504 79.356 1.00 42.06 110 SER A CA 1
ATOM 876 C C . SER A 1 110 ? -44.915 -11.108 78.978 1.00 42.06 110 SER A C 1
ATOM 878 O O . SER A 1 110 ? -44.228 -10.119 79.207 1.00 42.06 110 SER A O 1
ATOM 880 N N . ILE A 1 111 ? -46.064 -11.104 78.300 1.00 43.47 111 ILE A N 1
ATOM 881 C CA . ILE A 1 111 ? -47.178 -10.150 78.355 1.00 43.47 111 ILE A CA 1
ATOM 882 C C . ILE A 1 111 ? -46.911 -8.829 79.103 1.00 43.47 111 ILE A C 1
ATOM 884 O O . ILE A 1 111 ? -46.579 -8.841 80.285 1.00 43.47 111 ILE A O 1
ATOM 888 N N . GLY A 1 112 ? -47.201 -7.699 78.447 1.00 37.66 112 GLY A N 1
ATOM 889 C CA . GLY A 1 112 ? -47.333 -6.406 79.123 1.00 37.66 112 GLY A CA 1
ATOM 890 C C . GLY A 1 112 ? -47.457 -5.203 78.185 1.00 37.66 112 GLY A C 1
ATOM 891 O O . GLY A 1 112 ? -46.459 -4.619 77.790 1.00 37.66 112 GLY A O 1
ATOM 892 N N . ASP A 1 113 ? -48.699 -4.901 77.821 1.00 39.38 113 ASP A N 1
ATOM 893 C CA . ASP A 1 113 ? -49.334 -3.608 77.528 1.00 39.38 113 ASP A CA 1
ATOM 894 C C . ASP A 1 113 ? -48.559 -2.279 77.307 1.00 39.38 113 ASP A C 1
ATOM 896 O O . ASP A 1 113 ? -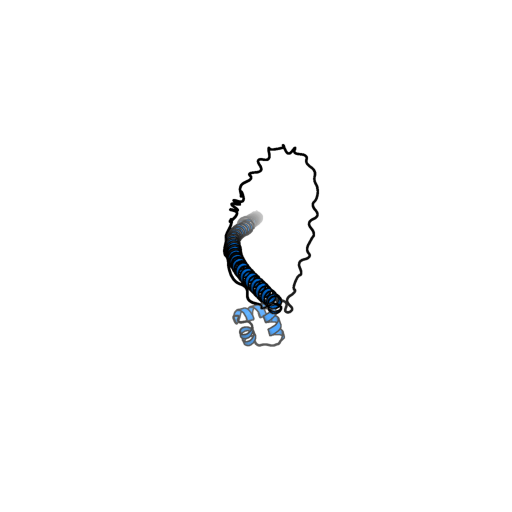47.723 -1.849 78.092 1.00 39.38 113 ASP A O 1
ATOM 900 N N . ILE A 1 114 ? -49.077 -1.553 76.298 1.00 45.03 114 ILE A N 1
ATOM 901 C CA . ILE A 1 114 ? -49.416 -0.111 76.258 1.00 45.03 114 ILE A CA 1
ATOM 902 C C . ILE A 1 114 ? -48.284 0.927 76.429 1.00 45.03 114 ILE A C 1
ATOM 904 O O . ILE A 1 114 ? -47.842 1.206 77.535 1.00 45.03 114 ILE A O 1
ATOM 908 N N . ARG A 1 115 ? -47.978 1.652 75.335 1.00 37.78 115 ARG A N 1
ATOM 909 C CA . ARG A 1 115 ? -48.196 3.112 75.106 1.00 37.78 115 ARG A CA 1
ATOM 910 C C . ARG A 1 115 ? -47.195 3.653 74.079 1.00 37.78 115 ARG A C 1
ATOM 912 O O . ARG A 1 115 ? -45.987 3.561 74.258 1.00 37.78 115 ARG A O 1
ATOM 919 N N . SER A 1 116 ? -47.723 4.302 73.042 1.00 51.62 116 SER A N 1
ATOM 920 C CA . SER A 1 116 ? -46.991 5.345 72.313 1.00 51.62 116 SER A CA 1
ATOM 921 C C . SER A 1 116 ? -46.757 6.524 73.259 1.00 51.62 116 SER A C 1
ATOM 923 O O . SER A 1 116 ? -47.655 6.861 74.039 1.00 51.62 116 SER A O 1
ATOM 925 N N . PRO A 1 117 ? -45.565 7.129 73.229 1.00 48.47 117 PRO A N 1
ATOM 926 C CA . PRO A 1 117 ? -45.498 8.506 72.739 1.00 48.47 117 PRO A CA 1
ATOM 927 C C . PRO A 1 117 ? -44.259 8.743 71.857 1.00 48.47 117 PRO A C 1
ATOM 929 O O . PRO A 1 117 ? -43.131 8.473 72.262 1.00 48.47 117 PRO A O 1
ATOM 932 N N . TYR A 1 118 ? -44.452 9.297 70.655 1.00 50.34 118 TYR A N 1
ATOM 933 C CA . TYR A 1 118 ? -43.349 9.882 69.881 1.00 50.34 118 TYR A CA 1
ATOM 934 C C . TYR A 1 118 ? -42.641 10.975 70.695 1.00 50.34 118 TYR A C 1
ATOM 936 O O . TYR A 1 118 ? -43.305 11.742 71.397 1.00 50.34 118 TYR A O 1
ATOM 944 N N . PRO A 1 119 ? -41.316 11.118 70.517 1.00 48.59 119 PRO A N 1
ATOM 945 C CA . PRO A 1 119 ? -40.862 12.394 69.969 1.00 48.59 119 PRO A CA 1
ATOM 946 C C . PRO A 1 119 ? -39.705 12.298 68.952 1.00 48.59 119 PRO A C 1
ATOM 948 O O . PRO A 1 119 ? -38.812 11.464 69.043 1.00 48.59 119 PRO A O 1
ATOM 951 N N . SER A 1 120 ? -39.744 13.261 68.028 1.00 44.19 120 SER A N 1
ATOM 952 C CA . SER A 1 120 ? -38.616 13.945 67.377 1.00 44.19 120 SER A CA 1
ATOM 953 C C . SER A 1 120 ? -37.754 13.198 66.350 1.00 44.19 120 SER A C 1
ATOM 955 O O . SER A 1 120 ? -36.845 12.435 66.658 1.00 44.19 120 SER A O 1
ATOM 957 N N . ARG A 1 121 ? -37.991 13.567 65.087 1.00 49.81 121 ARG A N 1
ATOM 958 C CA . ARG A 1 121 ? -37.128 13.358 63.921 1.00 49.81 121 ARG A CA 1
ATOM 959 C C . ARG A 1 121 ? -36.077 14.480 63.862 1.00 49.81 121 ARG A C 1
ATOM 961 O O . ARG A 1 121 ? -36.489 15.634 63.749 1.00 49.81 121 ARG A O 1
ATOM 968 N N . PRO A 1 122 ? -34.766 14.193 63.866 1.00 46.38 122 PRO A N 1
ATOM 969 C CA . PRO A 1 122 ? -33.772 15.158 63.414 1.00 46.38 122 PRO A CA 1
ATOM 970 C C . PRO A 1 122 ? -33.830 15.260 61.883 1.00 46.38 122 PRO A C 1
ATOM 972 O O . PRO A 1 122 ? -33.842 14.248 61.178 1.00 46.38 122 PRO A O 1
ATOM 975 N N . GLN A 1 123 ? -33.939 16.486 61.372 1.00 42.88 123 GLN A N 1
ATOM 976 C CA . GLN A 1 123 ? -33.639 16.809 59.982 1.00 42.88 123 GLN A CA 1
ATOM 977 C C . GLN A 1 123 ? -32.119 16.796 59.814 1.00 42.88 123 GLN A C 1
ATOM 979 O O . GLN A 1 123 ? -31.460 17.703 60.304 1.00 42.88 123 GLN A O 1
ATOM 984 N N . ASP A 1 124 ? -31.587 15.825 59.078 1.00 39.88 124 ASP A N 1
ATOM 985 C CA . ASP A 1 124 ? -30.247 15.939 58.504 1.00 39.88 124 ASP A CA 1
ATOM 986 C C . ASP A 1 124 ? -30.393 16.347 57.039 1.00 39.88 124 ASP A C 1
ATOM 988 O O . ASP A 1 124 ? -30.468 15.531 56.118 1.00 39.88 124 ASP A O 1
ATOM 992 N N . SER A 1 125 ? -30.491 17.658 56.832 1.00 47.25 125 SER A N 1
ATOM 993 C CA . SER A 1 125 ? -30.061 18.290 55.594 1.00 47.25 125 SER A CA 1
ATOM 994 C C . SER A 1 125 ? -28.534 18.295 55.588 1.00 47.25 125 SER A C 1
ATOM 996 O O . SER A 1 125 ? -27.918 19.141 56.231 1.00 47.25 125 SER A O 1
ATOM 998 N N . VAL A 1 126 ? -27.923 17.366 54.856 1.00 50.34 126 VAL A N 1
ATOM 999 C CA . VAL A 1 126 ? -26.516 17.486 54.459 1.00 50.34 126 VAL A CA 1
ATOM 1000 C C . VAL A 1 126 ? -26.485 17.582 52.944 1.00 50.34 126 VAL A C 1
ATOM 1002 O O . VAL A 1 126 ? -26.338 16.604 52.213 1.00 50.34 126 VAL A O 1
ATOM 1005 N N . GLN A 1 127 ? -26.720 18.805 52.482 1.00 45.06 127 GLN A N 1
ATOM 1006 C CA . GLN A 1 127 ? -26.301 19.253 51.170 1.00 45.06 127 GLN A CA 1
ATOM 1007 C C . GLN A 1 127 ? -24.771 19.291 51.204 1.00 45.06 127 GLN A C 1
ATOM 1009 O O . GLN A 1 127 ? -24.180 20.168 51.819 1.00 45.06 127 GLN A O 1
ATOM 1014 N N . GLY A 1 128 ? -24.140 18.256 50.649 1.00 43.38 128 GLY A N 1
ATOM 1015 C CA . GLY A 1 128 ? -22.696 18.224 50.460 1.00 43.38 128 GLY A CA 1
ATOM 1016 C C . GLY A 1 128 ? -22.333 19.126 49.290 1.00 43.38 128 GLY A C 1
ATOM 1017 O O . GLY A 1 128 ? -22.650 18.805 48.144 1.00 43.38 128 GLY A O 1
ATOM 1018 N N . ASP A 1 129 ? -21.707 20.255 49.598 1.00 46.66 129 ASP A N 1
ATOM 1019 C CA . ASP A 1 129 ? -21.158 21.205 48.639 1.00 46.66 129 ASP A CA 1
ATOM 1020 C C . ASP A 1 129 ? -20.170 20.515 47.687 1.00 46.66 129 ASP A C 1
ATOM 1022 O O . ASP A 1 129 ? -19.084 20.090 48.076 1.00 46.66 129 ASP A O 1
ATOM 1026 N N . LEU A 1 130 ? -20.554 20.408 46.412 1.00 52.66 130 LEU A N 1
ATOM 1027 C CA . LEU A 1 130 ? -19.737 19.851 45.329 1.00 52.66 130 LEU A CA 1
ATOM 1028 C C . LEU A 1 130 ? -19.055 20.953 44.499 1.00 52.66 130 LEU A C 1
ATOM 1030 O O . LEU A 1 130 ? -18.828 20.762 43.313 1.00 52.66 130 LEU A O 1
ATOM 1034 N N . PHE A 1 131 ? -18.765 22.118 45.084 1.00 44.06 131 PHE A N 1
ATOM 1035 C CA . PHE A 1 131 ? -18.017 23.194 44.422 1.00 44.06 131 PHE A CA 1
ATOM 1036 C C . PHE A 1 131 ? -17.265 24.048 45.451 1.00 44.06 131 PHE A C 1
ATOM 1038 O O . PHE A 1 131 ? -17.612 25.196 45.707 1.00 44.06 131 PHE A O 1
ATOM 1045 N N . THR A 1 132 ? -16.190 23.505 46.024 1.00 38.44 132 THR A N 1
ATOM 1046 C CA . THR A 1 132 ? -15.104 24.344 46.547 1.00 38.44 132 THR A CA 1
ATOM 1047 C C . THR A 1 132 ? -14.089 24.513 45.427 1.00 38.44 132 THR A C 1
ATOM 1049 O O . THR A 1 132 ? -13.243 23.655 45.188 1.00 38.44 132 THR A O 1
ATOM 1052 N N . ALA A 1 133 ? -14.226 25.617 44.696 1.00 43.69 133 ALA A N 1
ATOM 1053 C CA . ALA A 1 133 ? -13.177 26.119 43.829 1.00 43.69 133 ALA A CA 1
ATOM 1054 C C . ALA A 1 133 ? -11.991 26.515 44.717 1.00 43.69 133 ALA A C 1
ATOM 1056 O O . ALA A 1 133 ? -12.045 27.508 45.441 1.00 43.69 133 ALA A O 1
ATOM 1057 N N . GLN A 1 134 ? -10.934 25.707 44.693 1.00 42.31 134 GLN A N 1
ATOM 1058 C CA . GLN A 1 134 ? -9.642 26.105 45.227 1.00 42.31 134 GLN A CA 1
ATOM 1059 C C . GLN A 1 134 ? -9.030 27.090 44.233 1.00 42.31 134 GLN A C 1
ATOM 1061 O O . GLN A 1 134 ? -8.440 26.719 43.220 1.00 42.31 134 GLN A O 1
ATOM 1066 N N . GLU A 1 135 ? -9.266 28.366 44.502 1.00 43.47 135 GLU A N 1
ATOM 1067 C CA . GLU A 1 135 ? -8.653 29.492 43.818 1.00 43.47 135 GLU A CA 1
ATOM 1068 C C . GLU A 1 135 ? -7.215 29.636 44.347 1.00 43.47 135 GLU A C 1
ATOM 1070 O O . GLU A 1 135 ? -6.936 30.375 45.290 1.00 43.47 135 GLU A O 1
ATOM 1075 N N . GLU A 1 136 ? -6.291 28.855 43.779 1.00 37.75 136 GLU A N 1
ATOM 1076 C CA . GLU A 1 136 ? -4.857 29.025 44.010 1.00 37.75 136 GLU A CA 1
ATOM 1077 C C . GLU A 1 136 ? -4.264 30.038 43.022 1.00 37.75 136 GLU A C 1
ATOM 1079 O O . GLU A 1 136 ? -4.252 29.874 41.802 1.00 37.75 136 GLU A O 1
ATOM 1084 N N . LYS A 1 137 ? -3.774 31.123 43.617 1.00 41.31 137 LYS A N 1
ATOM 1085 C CA . LYS A 1 137 ? -3.057 32.249 43.022 1.00 41.31 137 LYS A CA 1
ATOM 1086 C C . LYS A 1 137 ? -1.734 31.786 42.371 1.00 41.31 137 LYS A C 1
ATOM 1088 O O . LYS A 1 137 ? -1.025 30.977 42.966 1.00 41.31 137 LYS A O 1
ATOM 1093 N N . PRO A 1 138 ? -1.345 32.324 41.198 1.00 38.75 138 PRO A N 1
ATOM 1094 C CA . PRO A 1 138 ? -0.221 31.807 40.422 1.00 38.75 138 PRO A CA 1
ATOM 1095 C C . PRO A 1 138 ? 1.128 32.217 41.027 1.00 38.75 138 PRO A C 1
ATOM 1097 O O . PRO A 1 138 ? 1.442 33.404 41.130 1.00 38.75 138 PRO A O 1
ATOM 1100 N N . ALA A 1 139 ? 1.950 31.228 41.377 1.00 36.66 139 ALA A N 1
ATOM 1101 C CA . ALA A 1 139 ? 3.379 31.410 41.601 1.00 36.66 139 ALA A CA 1
ATOM 1102 C C . ALA A 1 139 ? 4.129 31.133 40.289 1.00 36.66 139 ALA A C 1
ATOM 1104 O O . ALA A 1 139 ? 3.996 30.074 39.679 1.00 36.66 139 ALA A O 1
ATOM 1105 N N . ALA A 1 140 ? 4.888 32.133 39.847 1.00 40.50 140 ALA A N 1
ATOM 1106 C CA . ALA A 1 140 ? 5.693 32.124 38.638 1.00 40.50 140 ALA A CA 1
ATOM 1107 C C . ALA A 1 140 ? 6.713 30.972 38.629 1.00 40.50 140 ALA A C 1
ATOM 1109 O O . ALA A 1 140 ? 7.535 30.845 39.536 1.00 40.50 140 ALA A O 1
ATOM 1110 N N . VAL A 1 141 ? 6.684 30.162 37.569 1.00 43.38 141 VAL A N 1
ATOM 1111 C CA . VAL A 1 141 ? 7.695 29.137 37.300 1.00 43.38 141 VAL A CA 1
ATOM 1112 C C . VAL A 1 141 ? 8.844 29.796 36.544 1.00 43.38 141 VAL A C 1
ATOM 1114 O O . VAL A 1 141 ? 8.731 30.121 35.363 1.00 43.38 141 VAL A O 1
ATOM 1117 N N . SER A 1 142 ? 9.950 30.008 37.254 1.00 39.94 142 SER A N 1
ATOM 1118 C CA . SER A 1 142 ? 11.247 30.336 36.673 1.00 39.94 142 SER A CA 1
ATOM 1119 C C . SER A 1 142 ? 11.703 29.217 35.743 1.00 39.94 142 SER A C 1
ATOM 1121 O O . SER A 1 142 ? 11.792 28.053 36.131 1.00 39.94 142 SER A O 1
ATOM 1123 N N . SER A 1 143 ? 12.051 29.592 34.519 1.00 44.62 143 SER A N 1
ATOM 1124 C CA . SER A 1 143 ? 12.804 28.768 33.586 1.00 44.62 143 SER A CA 1
ATOM 1125 C C . SER A 1 143 ? 14.212 28.510 34.131 1.00 44.62 143 SER A C 1
ATOM 1127 O O . SER A 1 143 ? 15.087 29.372 34.030 1.00 44.62 143 SER A O 1
ATOM 1129 N N . SER A 1 144 ? 14.458 27.318 34.670 1.00 39.50 144 SER A N 1
ATOM 1130 C CA . SER A 1 144 ? 15.810 26.784 34.826 1.00 39.50 144 SER A CA 1
ATOM 1131 C C . SER A 1 144 ? 15.911 25.430 34.130 1.00 39.50 144 SER A C 1
ATOM 1133 O O . SER A 1 144 ? 15.364 24.410 34.542 1.00 39.50 144 SER A O 1
ATOM 1135 N N . SER A 1 145 ? 16.620 25.470 33.006 1.00 46.84 145 SER A N 1
ATOM 1136 C CA . SER A 1 145 ? 17.110 24.319 32.264 1.00 46.84 145 SER A CA 1
ATOM 1137 C C . SER A 1 145 ? 17.846 23.359 33.203 1.00 46.84 145 SER A C 1
ATOM 1139 O O . SER A 1 145 ? 18.856 23.725 33.804 1.00 46.84 145 SER A O 1
ATOM 1141 N N . SER A 1 146 ? 17.349 22.130 33.327 1.00 39.84 146 SER A N 1
ATOM 1142 C CA . SER A 1 146 ? 18.126 21.009 33.849 1.00 39.84 146 SER A CA 1
ATOM 1143 C C . SER A 1 146 ? 17.779 19.749 33.057 1.00 39.84 146 SER A C 1
ATOM 1145 O O . SER A 1 146 ? 16.692 19.184 33.152 1.00 39.84 146 SER A O 1
ATOM 1147 N N . ASN A 1 147 ? 18.723 19.335 32.212 1.00 51.94 147 ASN A N 1
ATOM 1148 C CA . ASN A 1 147 ? 18.691 18.052 31.525 1.00 51.94 147 ASN A CA 1
ATOM 1149 C C . ASN A 1 147 ? 18.722 16.929 32.568 1.00 51.94 147 ASN A C 1
ATOM 1151 O O . ASN A 1 147 ? 19.762 16.679 33.177 1.00 51.94 147 ASN A O 1
ATOM 1155 N N . SER A 1 148 ? 17.604 16.226 32.743 1.00 43.66 148 SER A N 1
ATOM 1156 C CA . SER A 1 148 ? 17.575 14.935 33.427 1.00 43.66 148 SER A CA 1
ATOM 1157 C C . SER A 1 148 ? 17.015 13.879 32.478 1.00 43.66 148 SER A C 1
ATOM 1159 O O . SER A 1 148 ? 15.845 13.868 32.105 1.00 43.66 148 SER A O 1
ATOM 1161 N N . THR A 1 149 ? 17.908 13.003 32.025 1.00 50.12 149 THR A N 1
ATOM 1162 C CA . THR A 1 149 ? 17.593 11.832 31.210 1.00 50.12 149 THR A CA 1
ATOM 1163 C C . THR A 1 149 ? 16.746 10.867 32.035 1.00 50.12 149 THR A C 1
ATOM 1165 O O . THR A 1 149 ? 17.264 10.126 32.871 1.00 50.12 149 THR A O 1
ATOM 1168 N N . VAL A 1 150 ? 15.434 10.865 31.806 1.00 54.09 150 VAL A N 1
ATOM 1169 C CA . VAL A 1 150 ? 14.521 9.865 32.366 1.00 54.09 150 VAL A CA 1
ATOM 1170 C C . VAL A 1 150 ? 14.785 8.530 31.662 1.00 54.09 150 VAL A C 1
ATOM 1172 O O . VAL A 1 150 ? 14.481 8.363 30.482 1.00 54.09 150 VAL A O 1
ATOM 1175 N N . LYS A 1 151 ? 15.384 7.568 32.375 1.00 58.03 151 LYS A N 1
ATOM 1176 C CA . LYS A 1 151 ? 15.503 6.175 31.920 1.00 58.03 151 LYS A CA 1
ATOM 1177 C C . LYS A 1 151 ? 14.112 5.538 31.904 1.00 58.03 151 LYS A C 1
ATOM 1179 O O . LYS A 1 151 ? 13.569 5.203 32.953 1.00 58.03 151 LYS A O 1
ATOM 1184 N N . VAL A 1 152 ? 13.556 5.358 30.711 1.00 67.44 152 VAL A N 1
ATOM 1185 C CA . VAL A 1 152 ? 12.353 4.548 30.482 1.00 67.44 152 VAL A CA 1
ATOM 1186 C C . VAL A 1 152 ? 12.738 3.064 30.604 1.00 67.44 152 VAL A C 1
ATOM 1188 O O . VAL A 1 152 ? 13.712 2.654 29.967 1.00 67.44 152 VAL A O 1
ATOM 1191 N N . PRO A 1 153 ? 12.035 2.241 31.406 1.00 64.94 153 PRO A N 1
ATOM 1192 C CA . PRO A 1 153 ? 12.291 0.806 31.449 1.00 64.94 153 PRO A CA 1
ATOM 1193 C C . PRO A 1 153 ? 11.889 0.163 30.115 1.00 64.94 153 PRO A C 1
ATOM 1195 O O . PRO A 1 153 ? 10.748 0.273 29.668 1.00 64.94 153 PRO A O 1
ATOM 1198 N N . VAL A 1 154 ? 12.853 -0.498 29.473 1.00 68.75 154 VAL A N 1
ATOM 1199 C CA . VAL A 1 154 ? 12.660 -1.268 28.241 1.00 68.75 154 VAL A CA 1
ATOM 1200 C C . VAL A 1 154 ? 11.936 -2.562 28.605 1.00 68.75 154 VAL A C 1
ATOM 1202 O O . VAL A 1 154 ? 12.512 -3.444 29.235 1.00 68.75 154 VAL A O 1
ATOM 1205 N N . PHE A 1 155 ? 10.661 -2.667 28.236 1.00 64.50 155 PHE A N 1
ATOM 1206 C CA . PHE A 1 155 ? 9.937 -3.934 28.268 1.00 64.50 155 PHE A CA 1
ATOM 1207 C C . PHE A 1 155 ? 10.341 -4.748 27.040 1.00 64.50 155 PHE A C 1
ATOM 1209 O O . PHE A 1 155 ? 10.091 -4.330 25.910 1.00 64.50 155 PHE A O 1
ATOM 1216 N N . GLU A 1 156 ? 10.967 -5.902 27.253 1.00 67.88 156 GLU A N 1
ATOM 1217 C CA . GLU A 1 156 ? 11.238 -6.851 26.176 1.00 67.88 156 GLU A CA 1
ATOM 1218 C C . GLU A 1 156 ? 9.899 -7.413 25.668 1.00 67.88 156 GLU A C 1
ATOM 1220 O O . GLU A 1 156 ? 9.157 -8.033 26.441 1.00 67.88 156 GLU A O 1
ATOM 1225 N N . PRO A 1 157 ? 9.528 -7.186 24.394 1.00 71.31 157 PRO A N 1
ATOM 1226 C CA . PRO A 1 157 ? 8.298 -7.742 23.860 1.00 71.31 157 PRO A CA 1
ATOM 1227 C C . PRO A 1 157 ? 8.419 -9.267 23.838 1.00 71.31 157 PRO A C 1
ATOM 1229 O O . PRO A 1 157 ? 9.353 -9.824 23.264 1.00 71.31 157 PRO A O 1
ATOM 1232 N N . LYS A 1 158 ? 7.456 -9.961 24.451 1.00 64.94 158 LYS A N 1
ATOM 1233 C CA . LYS A 1 158 ? 7.338 -11.421 24.364 1.00 64.94 158 LYS A CA 1
ATOM 1234 C C . LYS A 1 158 ? 6.992 -11.790 22.919 1.00 64.94 158 LYS A C 1
ATOM 1236 O O . LYS A 1 158 ? 5.836 -11.723 22.509 1.00 64.94 158 LYS A O 1
ATOM 1241 N N . VAL A 1 159 ? 8.015 -12.112 22.132 1.00 65.69 159 VAL A N 1
ATOM 1242 C CA . VAL A 1 159 ? 7.872 -12.546 20.741 1.00 65.69 159 VAL A CA 1
ATOM 1243 C C . VAL A 1 159 ? 7.341 -13.977 20.736 1.00 65.69 159 VAL A C 1
ATOM 1245 O O . VAL A 1 159 ? 8.032 -14.908 21.142 1.00 65.69 159 VAL A O 1
ATOM 1248 N N . PHE A 1 160 ? 6.107 -14.159 20.275 1.00 70.56 160 PHE A N 1
ATOM 1249 C CA . PHE A 1 160 ? 5.548 -15.482 20.016 1.00 70.56 160 PHE A CA 1
ATOM 1250 C C . PHE A 1 160 ? 5.894 -15.886 18.581 1.00 70.56 160 PHE A C 1
ATOM 1252 O O . PHE A 1 160 ? 5.393 -15.304 17.620 1.00 70.56 160 PHE A O 1
ATOM 1259 N N . MET A 1 161 ? 6.781 -16.869 18.440 1.00 62.59 161 MET A N 1
ATOM 1260 C CA . MET A 1 161 ? 7.081 -17.511 17.161 1.00 62.59 161 MET A CA 1
ATOM 1261 C C . MET A 1 161 ? 5.973 -18.523 16.858 1.00 62.59 161 MET A C 1
ATOM 1263 O O . MET A 1 161 ? 5.670 -19.377 17.690 1.00 62.59 161 MET A O 1
ATOM 1267 N N . ALA A 1 162 ? 5.346 -18.428 15.685 1.00 67.75 162 ALA A N 1
ATOM 1268 C CA . ALA A 1 162 ? 4.394 -19.440 15.240 1.00 67.75 162 ALA A CA 1
ATOM 1269 C C . ALA A 1 162 ? 5.124 -20.778 15.021 1.00 67.75 162 ALA A C 1
ATOM 1271 O O . ALA A 1 162 ? 6.149 -20.818 14.346 1.00 67.75 162 ALA A O 1
ATOM 1272 N N . GLU A 1 163 ? 4.575 -21.876 15.548 1.00 67.88 163 GLU A N 1
ATOM 1273 C CA . GLU A 1 163 ? 5.151 -23.231 15.437 1.00 67.88 163 GLU A CA 1
ATOM 1274 C C . GLU A 1 163 ? 5.269 -23.714 13.977 1.00 67.88 163 GLU A C 1
ATOM 1276 O O . GLU A 1 163 ? 6.089 -24.568 13.651 1.00 67.88 163 GLU A O 1
ATOM 1281 N N . LYS A 1 164 ? 4.486 -23.121 13.066 1.00 71.19 164 LYS A N 1
ATOM 1282 C CA . LYS A 1 164 ? 4.606 -23.323 11.619 1.00 71.19 164 LYS A CA 1
ATOM 1283 C C . LYS A 1 164 ? 5.113 -22.033 10.969 1.00 71.19 164 LYS A C 1
ATOM 1285 O O . LYS A 1 164 ? 4.335 -21.081 10.862 1.00 71.19 164 LYS A O 1
ATOM 1290 N N . PRO A 1 165 ? 6.382 -21.976 10.531 1.00 68.12 165 PRO A N 1
ATOM 1291 C CA . PRO A 1 165 ? 6.913 -20.798 9.863 1.00 68.12 165 PRO A CA 1
ATOM 1292 C C . PRO A 1 165 ? 6.165 -20.562 8.547 1.00 68.12 165 PRO A C 1
ATOM 1294 O O . PRO A 1 165 ? 5.906 -21.493 7.782 1.00 68.12 165 PRO A O 1
ATOM 1297 N N . VAL A 1 166 ? 5.820 -19.303 8.275 1.00 62.69 166 VAL A N 1
ATOM 1298 C CA . VAL A 1 166 ? 5.285 -18.885 6.976 1.00 62.69 166 VAL A CA 1
ATOM 1299 C C . VAL A 1 166 ? 6.437 -18.952 5.979 1.00 62.69 166 VAL A C 1
ATOM 1301 O O . VAL A 1 166 ? 7.231 -18.022 5.868 1.00 62.69 166 VAL A O 1
ATOM 1304 N N . VAL A 1 167 ? 6.574 -20.089 5.298 1.00 67.25 167 VAL A N 1
ATOM 1305 C CA . VAL A 1 167 ? 7.577 -20.251 4.245 1.00 67.25 167 VAL A CA 1
ATOM 1306 C C . VAL A 1 167 ? 7.179 -19.324 3.089 1.00 67.25 167 VAL A C 1
ATOM 1308 O O . VAL A 1 167 ? 6.051 -19.439 2.594 1.00 67.25 167 VAL A O 1
ATOM 1311 N N . PRO A 1 168 ? 8.043 -18.385 2.658 1.00 64.69 168 PRO A N 1
ATOM 1312 C CA . PRO A 1 168 ? 7.789 -17.614 1.448 1.00 64.69 168 PRO A CA 1
ATOM 1313 C C . PRO A 1 168 ? 7.560 -18.583 0.285 1.00 64.69 168 PRO A C 1
ATOM 1315 O O . PRO A 1 168 ? 8.220 -19.617 0.184 1.00 64.69 168 PRO A O 1
ATOM 1318 N N . LYS A 1 169 ? 6.578 -18.289 -0.574 1.00 64.06 169 LYS A N 1
ATOM 1319 C CA . LYS A 1 169 ? 6.291 -19.122 -1.749 1.00 64.06 169 LYS A CA 1
ATOM 1320 C C . LYS A 1 169 ? 7.584 -19.234 -2.566 1.00 64.06 169 LYS A C 1
ATOM 1322 O O . LYS A 1 169 ? 8.067 -18.206 -3.026 1.00 64.06 169 LYS A O 1
ATOM 1327 N N . LYS A 1 170 ? 8.140 -20.448 -2.705 1.00 65.75 170 LYS A N 1
ATOM 1328 C CA . LYS A 1 170 ? 9.344 -20.707 -3.516 1.00 65.75 170 LYS A CA 1
ATOM 1329 C C . LYS A 1 170 ? 9.161 -20.113 -4.913 1.00 65.75 170 LYS A C 1
ATOM 1331 O O . LYS A 1 170 ? 8.054 -20.185 -5.457 1.00 65.75 170 LYS A O 1
ATOM 1336 N N . ASP A 1 171 ? 10.217 -19.566 -5.498 1.00 75.69 171 ASP A N 1
ATOM 1337 C CA . ASP A 1 171 ? 10.133 -18.950 -6.819 1.00 75.69 171 ASP A CA 1
ATOM 1338 C C . ASP A 1 171 ? 9.716 -19.972 -7.886 1.00 75.69 171 ASP A C 1
ATOM 1340 O O . ASP A 1 171 ? 10.098 -21.143 -7.851 1.00 75.69 171 ASP A O 1
ATOM 1344 N N . PHE A 1 172 ? 8.910 -19.526 -8.853 1.00 75.81 172 PHE A N 1
ATOM 1345 C CA . PHE A 1 172 ? 8.354 -20.369 -9.920 1.00 75.81 172 PHE A CA 1
ATOM 1346 C C . PHE A 1 172 ? 9.430 -21.194 -10.644 1.00 75.81 172 PHE A C 1
ATOM 1348 O O . PHE A 1 172 ? 9.256 -22.391 -10.856 1.00 75.81 172 PHE A O 1
ATOM 1355 N N . ASN A 1 173 ? 10.567 -20.569 -10.958 1.00 78.00 173 ASN A N 1
ATOM 1356 C CA . ASN A 1 173 ? 11.678 -21.225 -11.648 1.00 78.00 173 ASN A CA 1
ATOM 1357 C C . ASN A 1 173 ? 12.318 -22.333 -10.799 1.00 78.00 173 ASN A C 1
ATOM 1359 O O . ASN A 1 173 ? 12.714 -23.368 -11.328 1.00 78.00 173 ASN A O 1
ATOM 1363 N N . GLU A 1 174 ? 12.384 -22.147 -9.478 1.00 80.56 174 GLU A N 1
ATOM 1364 C CA . GLU A 1 174 ? 12.924 -23.147 -8.557 1.00 80.56 174 GLU A CA 1
ATOM 1365 C C . GLU A 1 174 ? 11.976 -24.346 -8.430 1.00 80.56 174 GLU A C 1
ATOM 1367 O O . GLU A 1 174 ? 12.420 -25.492 -8.470 1.00 80.56 174 GLU A O 1
ATOM 1372 N N . GLN A 1 175 ? 10.662 -24.101 -8.396 1.00 77.31 175 GLN A N 1
ATOM 1373 C CA . GLN A 1 175 ? 9.656 -25.168 -8.401 1.00 77.31 175 GLN A CA 1
A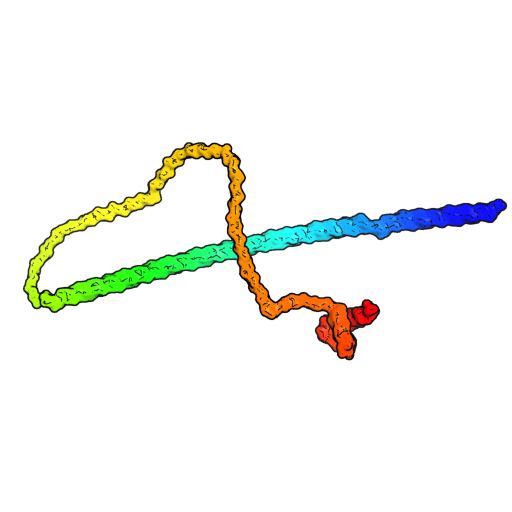TOM 1374 C C . GLN A 1 175 ? 9.663 -25.967 -9.711 1.00 77.31 175 GLN A C 1
ATOM 1376 O O . GLN A 1 175 ? 9.641 -27.197 -9.680 1.00 77.31 175 GLN A O 1
ATOM 1381 N N . VAL A 1 176 ? 9.742 -25.296 -10.866 1.00 80.50 176 VAL A N 1
ATOM 1382 C CA . VAL A 1 176 ? 9.850 -25.971 -12.173 1.00 80.50 176 VAL A CA 1
ATOM 1383 C C . VAL A 1 176 ? 11.141 -26.793 -12.256 1.00 80.50 176 VAL A C 1
ATOM 1385 O O . VAL A 1 176 ? 11.116 -27.914 -12.766 1.00 80.50 176 VAL A O 1
ATOM 1388 N N . LYS A 1 177 ? 12.246 -26.298 -11.685 1.00 81.56 177 LYS A N 1
ATOM 1389 C CA . LYS A 1 177 ? 13.526 -27.017 -11.603 1.00 81.56 177 LYS A CA 1
ATOM 1390 C C . LYS A 1 177 ? 13.457 -28.250 -10.701 1.00 81.56 177 LYS A C 1
ATOM 1392 O O . LYS A 1 177 ? 13.935 -29.307 -11.109 1.00 81.56 177 LYS A O 1
ATOM 1397 N N . GLU A 1 178 ? 12.867 -28.147 -9.510 1.00 81.44 178 GLU A N 1
ATOM 1398 C CA . GLU A 1 178 ? 12.681 -29.292 -8.605 1.00 81.44 178 GLU A CA 1
ATOM 1399 C C . GLU A 1 178 ? 11.790 -30.360 -9.252 1.00 81.44 178 GLU A C 1
ATOM 1401 O O . GLU A 1 178 ? 12.143 -31.537 -9.268 1.00 81.44 178 GLU A O 1
ATOM 1406 N N . LEU A 1 179 ? 10.663 -29.960 -9.847 1.00 80.00 179 LEU A N 1
ATOM 1407 C CA . LEU A 1 179 ? 9.743 -30.898 -10.491 1.00 80.00 179 LEU A CA 1
ATOM 1408 C C . LEU A 1 179 ? 10.349 -31.532 -11.754 1.00 80.00 179 LEU A C 1
ATOM 1410 O O . LEU A 1 179 ? 10.165 -32.724 -11.990 1.00 80.00 179 LEU A O 1
ATOM 1414 N N . SER A 1 180 ? 11.139 -30.786 -12.525 1.00 75.81 180 SER A N 1
ATOM 1415 C CA . SER A 1 180 ? 11.909 -31.354 -13.636 1.00 75.81 180 SER A CA 1
ATOM 1416 C C . SER A 1 180 ? 12.995 -32.321 -13.158 1.00 75.81 180 SER A C 1
ATOM 1418 O O . SER A 1 180 ? 13.152 -33.395 -13.735 1.00 75.81 180 SER A O 1
ATOM 1420 N N . GLY A 1 181 ? 13.709 -31.986 -12.078 1.00 78.25 181 GLY A N 1
ATOM 1421 C CA . GLY A 1 181 ? 14.725 -32.853 -11.470 1.00 78.25 181 GLY A CA 1
ATOM 1422 C C . GLY A 1 181 ? 14.154 -34.144 -10.878 1.00 78.25 181 GLY A C 1
ATOM 1423 O O . GLY A 1 181 ? 14.843 -35.159 -10.839 1.00 78.25 181 GLY A O 1
ATOM 1424 N N . LEU A 1 182 ? 12.880 -34.125 -10.480 1.00 82.19 182 LEU A N 1
ATOM 1425 C CA . LEU A 1 182 ? 12.113 -35.297 -10.050 1.00 82.19 182 LEU A CA 1
ATOM 1426 C C . LEU A 1 182 ? 11.546 -36.118 -11.227 1.00 82.19 182 LEU A C 1
ATOM 1428 O O . LEU A 1 182 ? 10.900 -37.137 -10.994 1.00 82.19 182 LEU A O 1
ATOM 1432 N N . GLY A 1 183 ? 11.791 -35.703 -12.476 1.00 76.62 183 GLY A N 1
ATOM 1433 C CA . GLY A 1 183 ? 11.406 -36.439 -13.683 1.00 76.62 183 GLY A CA 1
ATOM 1434 C C . GLY A 1 183 ? 9.949 -36.262 -14.119 1.00 76.62 183 GLY A C 1
ATOM 1435 O O . GLY A 1 183 ? 9.485 -37.025 -14.965 1.00 76.62 183 GLY A O 1
ATOM 1436 N N . PHE A 1 184 ? 9.221 -35.280 -13.572 1.00 79.75 184 PHE A N 1
ATOM 1437 C CA . PHE A 1 184 ? 7.840 -35.002 -13.980 1.00 79.75 184 PHE A CA 1
ATOM 1438 C C . PHE A 1 184 ? 7.777 -34.480 -15.422 1.00 79.75 184 PHE A C 1
ATOM 1440 O O . PHE A 1 184 ? 8.628 -33.700 -15.863 1.00 79.75 184 PHE A O 1
ATOM 1447 N N . ASN A 1 185 ? 6.741 -34.883 -16.161 1.00 80.75 185 ASN A N 1
ATOM 1448 C CA . ASN A 1 185 ? 6.530 -34.421 -17.534 1.00 80.75 185 ASN A CA 1
ATOM 1449 C C . ASN A 1 185 ? 6.085 -32.945 -17.541 1.00 80.75 185 ASN A C 1
ATOM 1451 O O . ASN A 1 185 ? 5.436 -32.474 -16.609 1.00 80.75 185 ASN A O 1
ATOM 1455 N N . VAL A 1 186 ? 6.367 -32.211 -18.620 1.00 75.19 186 VAL A N 1
ATOM 1456 C CA . VAL A 1 186 ? 5.992 -30.797 -18.809 1.00 75.19 186 VAL A CA 1
ATOM 1457 C C . VAL A 1 186 ? 4.505 -30.559 -18.512 1.00 75.19 186 VAL A C 1
ATOM 1459 O O . VAL A 1 186 ? 4.154 -29.568 -17.876 1.00 75.19 186 VAL A O 1
ATOM 1462 N N . PHE A 1 187 ? 3.629 -31.494 -18.891 1.00 78.56 187 PHE A N 1
ATOM 1463 C CA . PHE A 1 187 ? 2.190 -31.418 -18.607 1.00 78.56 187 PHE A CA 1
ATOM 1464 C C . PHE A 1 187 ? 1.846 -31.559 -17.116 1.00 78.56 187 PHE A C 1
ATOM 1466 O O . PHE A 1 187 ? 0.941 -30.889 -16.620 1.00 78.56 187 PHE A O 1
ATOM 1473 N N . GLU A 1 188 ? 2.585 -32.385 -16.379 1.00 78.62 188 GLU A N 1
ATOM 1474 C CA . GLU A 1 188 ? 2.392 -32.579 -14.938 1.00 78.62 188 GLU A CA 1
ATOM 1475 C C . GLU A 1 188 ? 2.944 -31.390 -14.144 1.00 78.62 188 GLU A C 1
ATOM 1477 O O . GLU A 1 188 ? 2.328 -30.950 -13.172 1.00 78.62 188 GLU A O 1
ATOM 1482 N N . ILE A 1 189 ? 4.057 -30.807 -14.600 1.00 78.44 189 ILE A N 1
ATOM 1483 C CA . ILE A 1 189 ? 4.625 -29.578 -14.028 1.00 78.44 189 ILE A CA 1
ATOM 1484 C C . ILE A 1 189 ? 3.646 -28.412 -14.205 1.00 78.44 189 ILE A C 1
ATOM 1486 O O . ILE A 1 189 ? 3.438 -27.636 -13.273 1.00 78.44 189 ILE A O 1
ATOM 1490 N N . VAL A 1 190 ? 2.988 -28.322 -15.362 1.00 78.50 190 VAL A N 1
ATOM 1491 C CA . VAL A 1 190 ? 1.925 -27.344 -15.640 1.00 78.50 190 VAL A CA 1
ATOM 1492 C C . VAL A 1 190 ? 0.741 -27.524 -14.696 1.00 78.50 190 VAL A C 1
ATOM 1494 O O . VAL A 1 190 ? 0.310 -26.553 -14.075 1.00 78.50 190 VAL A O 1
ATOM 1497 N N . ALA A 1 191 ? 0.259 -28.758 -14.526 1.00 78.69 191 ALA A N 1
ATOM 1498 C CA . ALA A 1 191 ? -0.861 -29.055 -13.635 1.00 78.69 191 ALA A CA 1
ATOM 1499 C C . ALA A 1 191 ? -0.543 -28.730 -12.166 1.00 78.69 191 ALA A C 1
ATOM 1501 O O . ALA A 1 191 ? -1.395 -28.218 -11.442 1.00 78.69 191 ALA A O 1
ATOM 1502 N N . LYS A 1 192 ? 0.695 -28.987 -11.733 1.00 75.75 192 LYS A N 1
ATOM 1503 C CA . LYS A 1 192 ? 1.133 -28.780 -10.346 1.00 75.75 192 LYS A CA 1
ATOM 1504 C C . LYS A 1 192 ? 1.495 -27.328 -10.034 1.00 75.75 192 LYS A C 1
ATOM 1506 O O . LYS A 1 192 ? 1.298 -26.879 -8.910 1.00 75.75 192 LYS A O 1
ATOM 1511 N N . THR A 1 193 ? 1.999 -26.596 -11.025 1.00 77.69 193 THR A N 1
ATOM 1512 C CA . THR A 1 193 ? 2.410 -25.190 -10.872 1.00 77.69 193 THR A CA 1
ATOM 1513 C C . THR A 1 193 ? 1.287 -24.210 -11.235 1.00 77.69 193 THR A C 1
ATOM 1515 O O . THR A 1 193 ? 1.339 -23.040 -10.859 1.00 77.69 193 THR A O 1
ATOM 1518 N N . GLY A 1 194 ? 0.254 -24.670 -11.951 1.00 78.25 194 GLY A N 1
ATOM 1519 C CA . GLY A 1 194 ? -0.883 -23.854 -12.386 1.00 78.25 194 GLY A CA 1
ATOM 1520 C C . GLY A 1 194 ? -0.521 -22.800 -13.440 1.00 78.25 194 GLY A C 1
ATOM 1521 O O . GLY A 1 194 ? -1.164 -21.754 -13.505 1.00 78.25 194 GLY A O 1
ATOM 1522 N N . ARG A 1 195 ? 0.539 -23.034 -14.224 1.00 78.50 195 ARG A N 1
ATOM 1523 C CA . ARG A 1 195 ? 1.116 -22.077 -15.190 1.00 78.50 195 ARG A CA 1
ATOM 1524 C C . ARG A 1 195 ? 1.036 -22.584 -16.620 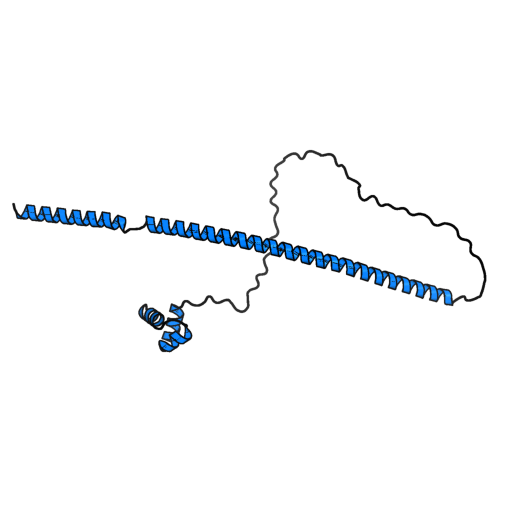1.00 78.50 195 ARG A C 1
ATOM 1526 O O . ARG A 1 195 ? 0.807 -23.767 -16.842 1.00 78.50 195 ARG A O 1
ATOM 1533 N N . SER A 1 196 ? 1.193 -21.692 -17.597 1.00 83.75 196 SER A N 1
ATOM 1534 C CA . SER A 1 196 ? 1.050 -22.069 -19.005 1.00 83.75 196 SER A CA 1
ATOM 1535 C C . SER A 1 196 ? 2.166 -23.025 -19.449 1.00 83.75 196 SER A C 1
ATOM 1537 O O . SER A 1 196 ? 3.295 -22.973 -18.959 1.00 83.75 196 SER A O 1
ATOM 1539 N N . ILE A 1 197 ? 1.863 -23.896 -20.418 1.00 81.88 197 ILE A N 1
ATOM 1540 C CA . ILE A 1 197 ? 2.841 -24.838 -20.995 1.00 81.88 197 ILE A CA 1
ATOM 1541 C C . ILE A 1 197 ? 4.064 -24.089 -21.545 1.00 81.88 197 ILE A C 1
ATOM 1543 O O . ILE A 1 197 ? 5.192 -24.563 -21.433 1.00 81.88 197 ILE A O 1
ATOM 1547 N N . GLN A 1 198 ? 3.841 -22.902 -22.111 1.00 80.75 198 GLN A N 1
ATOM 1548 C CA . GLN A 1 198 ? 4.891 -22.058 -22.672 1.00 80.75 198 GLN A CA 1
ATOM 1549 C C . GLN A 1 198 ? 5.801 -21.475 -21.585 1.00 80.75 198 GLN A C 1
ATOM 1551 O O . GLN A 1 198 ? 7.011 -21.471 -21.771 1.00 80.75 198 GLN A O 1
ATOM 1556 N N . GLU A 1 199 ? 5.254 -21.057 -20.441 1.00 78.00 199 GLU A N 1
ATOM 1557 C CA . GLU A 1 199 ? 6.046 -20.562 -19.304 1.00 78.00 199 GLU A CA 1
ATOM 1558 C C . GLU A 1 199 ? 6.917 -21.661 -18.692 1.00 78.00 199 GLU A C 1
ATOM 1560 O O . GLU A 1 199 ? 8.087 -21.429 -18.398 1.00 78.00 199 GLU A O 1
ATOM 1565 N N . VAL A 1 200 ? 6.374 -22.873 -18.542 1.00 80.88 200 VAL A N 1
ATOM 1566 C CA . VAL A 1 200 ? 7.136 -24.022 -18.027 1.00 80.88 200 VAL A CA 1
ATOM 1567 C C . VAL A 1 200 ? 8.238 -24.429 -19.006 1.00 80.88 200 VAL A C 1
ATOM 1569 O O . VAL A 1 200 ? 9.363 -24.694 -18.588 1.00 80.88 200 VAL A O 1
ATOM 1572 N N . LYS A 1 201 ? 7.947 -24.431 -20.313 1.00 80.81 201 LYS A N 1
ATOM 1573 C CA . LYS A 1 201 ? 8.946 -24.712 -21.351 1.00 80.81 201 LYS A CA 1
ATOM 1574 C C . LYS A 1 201 ? 10.046 -23.649 -21.383 1.00 80.81 201 LYS A C 1
ATOM 1576 O O . LYS A 1 201 ? 11.215 -24.006 -21.439 1.00 80.81 201 LYS A O 1
ATOM 1581 N N . LEU A 1 202 ? 9.679 -22.373 -21.285 1.00 81.94 202 LEU A N 1
ATOM 1582 C CA . LEU A 1 202 ? 10.627 -21.262 -21.238 1.00 81.94 202 LEU A CA 1
ATOM 1583 C C . LEU A 1 202 ? 11.523 -21.343 -19.994 1.00 81.94 202 LEU A C 1
ATOM 1585 O O . LEU A 1 202 ? 12.727 -21.157 -20.104 1.00 81.94 202 LEU A O 1
ATOM 1589 N N . ALA A 1 203 ? 10.964 -21.679 -18.828 1.00 79.81 203 ALA A N 1
ATOM 1590 C CA . ALA A 1 203 ? 11.734 -21.861 -17.595 1.00 79.81 203 ALA A CA 1
ATOM 1591 C C . ALA A 1 203 ? 12.699 -23.060 -17.655 1.00 79.81 203 ALA A C 1
ATOM 1593 O O . ALA A 1 203 ? 13.769 -23.019 -17.053 1.00 79.81 203 ALA A O 1
ATOM 1594 N N . LEU A 1 204 ? 12.343 -24.117 -18.392 1.00 81.56 204 LEU A N 1
ATOM 1595 C CA . LEU A 1 204 ? 13.231 -25.249 -18.680 1.00 81.56 204 LEU A CA 1
ATOM 1596 C C . LEU A 1 204 ? 14.338 -24.895 -19.685 1.00 81.56 204 LEU A C 1
ATOM 1598 O O . LEU A 1 204 ? 15.422 -25.468 -19.621 1.00 81.56 204 LEU A O 1
ATOM 1602 N N . GLU A 1 205 ? 14.054 -23.986 -20.617 1.00 81.94 205 GLU A N 1
ATOM 1603 C CA . GLU A 1 205 ? 14.965 -23.552 -21.682 1.00 81.94 205 GLU A CA 1
ATOM 1604 C C . GLU A 1 205 ? 15.951 -22.472 -21.213 1.00 81.94 205 GLU A C 1
ATOM 1606 O O . GLU A 1 205 ? 17.090 -22.451 -21.665 1.00 81.94 205 GLU A O 1
ATOM 1611 N N . LEU A 1 206 ? 15.559 -21.639 -20.242 1.00 72.69 206 LEU A N 1
ATOM 1612 C CA . LEU A 1 206 ? 16.422 -20.665 -19.554 1.00 72.69 206 LEU A CA 1
ATOM 1613 C C . LEU A 1 206 ? 17.397 -21.299 -18.536 1.00 72.69 206 LEU A C 1
ATOM 1615 O O . LEU A 1 206 ? 17.951 -20.586 -17.696 1.00 72.69 206 LEU A O 1
ATOM 1619 N N . ARG A 1 207 ? 17.570 -22.624 -18.580 1.00 57.94 207 ARG A N 1
ATOM 1620 C CA . ARG A 1 207 ? 18.439 -23.385 -17.676 1.00 57.94 207 ARG A CA 1
ATOM 1621 C C . ARG A 1 207 ? 19.905 -22.963 -17.748 1.00 57.94 207 ARG A C 1
ATOM 1623 O O . ARG A 1 207 ? 20.431 -22.823 -18.872 1.00 57.94 207 ARG A O 1
#